Protein AF-A0A1X2GMI2-F1 (afdb_monomer_lite)

pLDDT: mean 73.76, std 20.58, range [24.66, 98.12]

Structure (mmCIF, N/CA/C/O backbone):
data_AF-A0A1X2GMI2-F1
#
_entry.id   AF-A0A1X2GMI2-F1
#
loop_
_atom_site.group_PDB
_atom_site.id
_atom_site.type_symbol
_atom_site.label_atom_id
_atom_site.label_alt_id
_atom_site.label_comp_id
_atom_site.label_asym_id
_atom_site.label_entity_id
_atom_site.label_seq_id
_atom_site.pdbx_PDB_ins_code
_atom_site.Cartn_x
_atom_site.Cartn_y
_atom_site.Cartn_z
_atom_site.occupancy
_atom_site.B_iso_or_equiv
_atom_site.auth_seq_id
_atom_site.auth_comp_id
_atom_site.auth_asym_id
_atom_site.auth_atom_id
_atom_site.pdbx_PDB_model_num
ATOM 1 N N . MET A 1 1 ? -29.827 0.037 22.859 1.00 64.19 1 MET A N 1
ATOM 2 C CA . MET A 1 1 ? -29.186 -1.284 22.697 1.00 64.19 1 MET A CA 1
ATOM 3 C C . MET A 1 1 ? -28.785 -1.751 24.084 1.00 64.19 1 MET A C 1
ATOM 5 O O . MET A 1 1 ? -28.187 -0.954 24.793 1.00 64.19 1 MET A O 1
ATOM 9 N N . ASP A 1 2 ? -29.169 -2.960 24.490 1.00 81.69 2 ASP A N 1
ATOM 10 C CA . ASP A 1 2 ? -28.761 -3.537 25.778 1.00 81.69 2 ASP A CA 1
ATOM 11 C C . ASP A 1 2 ? -27.390 -4.210 25.610 1.00 81.69 2 ASP A C 1
ATOM 13 O O . ASP A 1 2 ? -27.266 -5.199 24.886 1.00 81.69 2 ASP A O 1
ATOM 17 N N . LEU A 1 3 ? -26.349 -3.621 26.208 1.00 82.62 3 LEU A N 1
ATOM 18 C CA . LEU A 1 3 ? -24.972 -4.098 26.067 1.00 82.62 3 LEU A CA 1
ATOM 19 C C . LEU A 1 3 ? -24.713 -5.395 26.846 1.00 82.62 3 LEU A C 1
ATOM 21 O O . LEU A 1 3 ? -23.766 -6.115 26.519 1.00 82.62 3 LEU A O 1
ATOM 25 N N . ASP A 1 4 ? -25.515 -5.693 27.868 1.00 83.81 4 ASP A N 1
ATOM 26 C CA . ASP A 1 4 ? -25.301 -6.839 28.758 1.00 83.81 4 ASP A CA 1
ATOM 27 C C . ASP A 1 4 ? -25.896 -8.132 28.181 1.00 83.81 4 ASP A C 1
ATOM 29 O O . ASP A 1 4 ? -25.467 -9.232 28.524 1.00 83.81 4 ASP A O 1
ATOM 33 N N . ALA A 1 5 ? -26.804 -8.009 27.211 1.00 87.94 5 ALA A N 1
ATOM 34 C CA . ALA A 1 5 ? -27.349 -9.131 26.450 1.00 87.94 5 ALA A CA 1
ATOM 35 C C . ALA A 1 5 ? -26.452 -9.587 25.274 1.00 87.94 5 ALA A C 1
ATOM 37 O O . ALA A 1 5 ? -26.760 -10.577 24.603 1.00 87.94 5 ALA A O 1
ATOM 38 N N . ILE A 1 6 ? -25.351 -8.880 24.984 1.00 90.19 6 ILE A N 1
ATOM 39 C CA . ILE A 1 6 ? -24.492 -9.170 23.827 1.00 90.19 6 ILE A CA 1
ATOM 40 C C . ILE A 1 6 ? -23.702 -10.460 24.058 1.00 90.19 6 ILE A C 1
ATOM 42 O O . ILE A 1 6 ? -22.787 -10.515 24.874 1.00 90.19 6 ILE A O 1
ATOM 46 N N . GLN A 1 7 ? -23.993 -11.483 23.256 1.00 91.38 7 GLN A N 1
ATOM 47 C CA . GLN A 1 7 ? -23.179 -12.698 23.199 1.00 91.38 7 GLN A CA 1
ATOM 48 C C . GLN A 1 7 ? -21.965 -12.497 22.276 1.00 91.38 7 GLN A C 1
ATOM 50 O O . GLN A 1 7 ? -22.166 -12.085 21.123 1.00 91.38 7 GLN A O 1
ATOM 55 N N . PRO A 1 8 ? -20.730 -12.807 22.720 1.00 92.81 8 PRO A N 1
ATOM 56 C CA . PRO A 1 8 ? -19.535 -12.676 21.892 1.00 92.81 8 PRO A CA 1
ATOM 57 C C . PRO A 1 8 ? -19.590 -13.611 20.676 1.00 92.81 8 PRO A C 1
ATOM 59 O O . PRO A 1 8 ? -20.182 -14.688 20.715 1.00 92.81 8 PRO A O 1
ATOM 62 N N . ALA A 1 9 ? -18.951 -13.200 19.585 1.00 92.81 9 ALA A N 1
ATOM 63 C CA . ALA A 1 9 ? -18.785 -13.962 18.353 1.00 92.81 9 ALA A CA 1
ATOM 64 C C . ALA A 1 9 ? -17.301 -14.350 18.184 1.00 92.81 9 ALA A C 1
ATOM 66 O O . ALA A 1 9 ? -16.584 -13.725 17.404 1.00 92.81 9 ALA A O 1
ATOM 67 N N . PRO A 1 10 ? -16.805 -15.366 18.917 1.00 90.62 10 PRO A N 1
ATOM 68 C CA . PRO A 1 10 ? -15.372 -15.674 18.993 1.00 90.62 10 PRO A CA 1
ATOM 69 C C . PRO A 1 10 ? -14.779 -16.223 17.689 1.00 90.62 10 PRO A C 1
ATOM 71 O O . PRO A 1 10 ? -13.570 -16.168 17.504 1.00 90.62 10 PRO A O 1
ATOM 74 N N . LEU A 1 11 ? -15.614 -16.762 16.796 1.00 94.94 11 LEU A N 1
ATOM 75 C CA . LEU A 1 11 ? -15.181 -17.298 15.501 1.00 94.94 11 LEU A CA 1
ATOM 76 C C . LEU A 1 11 ? -15.004 -16.212 14.431 1.00 94.94 11 LEU A C 1
ATOM 78 O O . LEU A 1 11 ? -14.478 -16.495 13.360 1.00 94.94 11 LEU A O 1
ATOM 82 N N . VAL A 1 12 ? -15.457 -14.983 14.696 1.00 94.56 12 VAL A N 1
ATOM 83 C CA . VAL A 1 12 ? -15.296 -13.863 13.766 1.00 94.56 12 VAL A CA 1
ATOM 84 C C . VAL A 1 12 ? -13.934 -13.223 14.014 1.00 94.56 12 VAL A C 1
ATOM 86 O O . VAL A 1 12 ? -13.703 -12.632 15.068 1.00 94.56 12 VAL A O 1
ATOM 89 N N . THR A 1 13 ? -13.041 -13.350 13.034 1.00 94.94 13 THR A N 1
ATOM 90 C CA . THR A 1 13 ? -11.668 -12.814 13.073 1.00 94.94 13 THR A CA 1
ATOM 91 C C . THR A 1 13 ? -11.456 -11.642 12.118 1.00 94.94 13 THR A C 1
ATOM 93 O O . THR A 1 13 ? -10.485 -10.904 12.260 1.00 94.94 13 THR A O 1
ATOM 96 N N . THR A 1 14 ? -12.370 -11.445 11.170 1.00 95.62 14 THR A N 1
ATOM 97 C CA . THR A 1 14 ? -12.321 -10.364 10.184 1.00 95.62 14 THR A CA 1
ATOM 98 C C . THR A 1 14 ? -13.570 -9.512 10.308 1.00 95.62 14 THR A C 1
ATOM 100 O O . THR A 1 14 ? -14.683 -10.039 10.343 1.00 95.62 14 THR A O 1
ATOM 103 N N . LEU A 1 15 ? -13.386 -8.197 10.358 1.00 95.25 15 LEU A N 1
ATOM 104 C CA . LEU A 1 15 ? -14.470 -7.231 10.394 1.00 95.25 15 LEU A CA 1
ATOM 105 C C . LEU A 1 15 ? -14.212 -6.130 9.370 1.00 95.25 15 LEU A C 1
ATOM 107 O O . LEU A 1 15 ? -13.195 -5.441 9.427 1.00 95.25 15 LEU A O 1
ATOM 111 N N . THR A 1 16 ? -15.172 -5.942 8.471 1.00 94.81 16 THR A N 1
ATOM 112 C CA . THR A 1 16 ? -15.212 -4.806 7.551 1.00 94.81 16 THR A CA 1
ATOM 113 C C . THR A 1 16 ? -16.394 -3.929 7.923 1.00 94.81 16 THR A C 1
ATOM 115 O O . THR A 1 16 ? -17.533 -4.393 7.963 1.00 94.81 16 THR A O 1
ATOM 118 N N . ILE A 1 17 ? -16.119 -2.662 8.198 1.00 90.81 17 ILE A N 1
ATOM 119 C CA . ILE A 1 17 ? -17.118 -1.632 8.448 1.00 90.81 17 ILE A CA 1
ATOM 120 C C . ILE A 1 17 ? -17.071 -0.695 7.247 1.00 90.81 17 ILE A C 1
ATOM 122 O O . ILE A 1 17 ? -16.146 0.103 7.110 1.00 90.81 17 ILE A O 1
ATOM 126 N N . ALA A 1 18 ? -18.055 -0.827 6.366 1.00 88.12 18 ALA A N 1
ATOM 127 C CA . ALA A 1 18 ? -18.214 0.065 5.227 1.00 88.12 18 ALA A CA 1
ATOM 128 C C . ALA A 1 18 ? -19.008 1.309 5.643 1.00 88.12 18 ALA A C 1
ATOM 130 O O . ALA A 1 18 ? -19.991 1.183 6.378 1.00 88.12 18 ALA A O 1
ATOM 131 N N . TYR A 1 19 ? -18.597 2.478 5.150 1.00 83.50 19 TYR A N 1
ATOM 132 C CA . TYR A 1 19 ? -19.299 3.754 5.329 1.00 83.50 19 TYR A CA 1
ATOM 133 C C . TYR A 1 19 ? -19.612 4.080 6.797 1.00 83.50 19 TYR A C 1
ATOM 135 O O . TYR A 1 19 ? -20.740 4.411 7.168 1.00 83.50 19 TYR A O 1
ATOM 143 N N . LEU A 1 20 ? -18.609 3.946 7.668 1.00 83.94 20 LEU A N 1
ATOM 144 C CA . LEU A 1 20 ? -18.718 4.347 9.060 1.00 83.94 20 LEU A CA 1
ATOM 145 C C . LEU A 1 20 ? -18.971 5.853 9.134 1.00 83.94 20 LEU A C 1
ATOM 147 O O . LEU A 1 20 ? -18.078 6.674 8.920 1.00 83.94 20 LEU A O 1
ATOM 151 N N . ASN A 1 21 ? -20.197 6.203 9.502 1.00 78.25 21 ASN A N 1
ATOM 152 C CA . ASN A 1 21 ? -20.565 7.580 9.749 1.00 78.25 21 ASN A CA 1
ATOM 153 C C . ASN A 1 21 ? -19.943 8.058 11.073 1.00 78.25 21 ASN A C 1
ATOM 155 O O . ASN A 1 21 ? -20.342 7.633 12.161 1.00 78.25 21 ASN A O 1
ATOM 159 N N . ALA A 1 22 ? -18.983 8.976 10.971 1.00 71.31 22 ALA A N 1
ATOM 160 C CA . ALA A 1 22 ? -18.240 9.525 12.099 1.00 71.31 22 ALA A CA 1
ATOM 161 C C . ALA A 1 22 ? -19.128 10.239 13.142 1.00 71.31 22 ALA A C 1
ATOM 163 O O . ALA A 1 22 ? -18.800 10.232 14.323 1.00 71.31 22 ALA A O 1
ATOM 164 N N . SER A 1 23 ? -20.283 10.791 12.745 1.00 69.12 23 SER A N 1
ATOM 165 C CA . SER A 1 23 ? -21.254 11.402 13.671 1.00 69.12 23 SER A CA 1
ATOM 166 C C . SER A 1 23 ? -22.092 10.379 14.451 1.00 69.12 23 SER A C 1
ATOM 168 O O . SER A 1 23 ? -22.666 10.708 15.487 1.00 69.12 23 SER A O 1
ATOM 170 N N . VAL A 1 24 ? -22.163 9.135 13.962 1.00 69.25 24 VAL A N 1
ATOM 171 C CA . VAL A 1 24 ? -22.898 8.022 14.592 1.00 69.25 24 VAL A CA 1
ATOM 172 C C . VAL A 1 24 ? -21.969 7.159 15.454 1.00 69.25 24 VAL A C 1
ATOM 174 O O . VAL A 1 24 ? -22.436 6.418 16.329 1.00 69.25 24 VAL A O 1
ATOM 177 N N . PHE A 1 25 ? -20.653 7.270 15.248 1.00 72.94 25 PHE A N 1
ATOM 178 C CA . PHE A 1 25 ? -19.662 6.617 16.091 1.00 72.94 25 PHE A CA 1
ATOM 179 C C . PHE A 1 25 ? -19.800 7.120 17.534 1.00 72.94 25 PHE A C 1
ATOM 181 O O . PHE A 1 25 ? -19.645 8.301 17.830 1.00 72.94 25 PHE A O 1
ATOM 188 N N . SER A 1 26 ? -20.180 6.211 18.427 1.00 75.00 26 SER A N 1
ATOM 189 C CA . SER A 1 26 ? -20.563 6.513 19.805 1.00 75.00 26 SER A CA 1
ATOM 190 C C . SER A 1 26 ? -20.073 5.425 20.748 1.00 75.00 26 SER A C 1
ATOM 192 O O . SER A 1 26 ? -19.841 4.288 20.329 1.00 75.00 26 SER A O 1
ATOM 194 N N . ASP A 1 27 ? -20.014 5.738 22.041 1.00 81.88 27 ASP A N 1
ATOM 195 C CA . ASP A 1 27 ? -19.611 4.817 23.111 1.00 81.88 27 ASP A CA 1
ATOM 196 C C . ASP A 1 27 ? -20.387 3.498 23.080 1.00 81.88 27 ASP A C 1
ATOM 198 O O . ASP A 1 27 ? -19.841 2.435 23.369 1.00 81.88 27 ASP A O 1
ATOM 202 N N . VAL A 1 28 ? -21.673 3.537 22.717 1.00 83.50 28 VAL A N 1
ATOM 203 C CA . VAL A 1 28 ? -22.505 2.330 22.616 1.00 83.50 28 VAL A CA 1
ATOM 204 C C . VAL A 1 28 ? -22.004 1.430 21.491 1.00 83.50 28 VAL A C 1
ATOM 206 O O . VAL A 1 28 ? -21.890 0.221 21.678 1.00 83.50 28 VAL A O 1
ATOM 209 N N . TRP A 1 29 ? -21.683 2.011 20.335 1.00 84.31 29 TRP A N 1
ATOM 210 C CA . TRP A 1 29 ? -21.193 1.268 19.178 1.00 84.31 29 TRP A CA 1
ATOM 211 C C . TRP A 1 29 ? -19.783 0.722 19.421 1.00 84.31 29 TRP A C 1
ATOM 213 O O . TRP A 1 29 ? -19.520 -0.454 19.177 1.00 84.31 29 TRP A O 1
ATOM 223 N N . PHE A 1 30 ? -18.917 1.544 20.013 1.00 86.62 30 PHE A N 1
ATOM 224 C CA . PHE A 1 30 ? -17.588 1.157 20.475 1.00 86.62 30 PHE A CA 1
ATOM 225 C C . PHE A 1 30 ? -17.635 -0.050 21.427 1.00 86.62 30 PHE A C 1
ATOM 227 O O . PHE A 1 30 ? -17.021 -1.087 21.167 1.00 86.62 30 PHE A O 1
ATOM 234 N N . ASN A 1 31 ? -18.433 0.042 22.496 1.00 88.00 31 ASN A N 1
ATOM 235 C CA . ASN A 1 31 ? -18.570 -1.035 23.476 1.00 88.00 31 ASN A CA 1
ATOM 236 C C . ASN A 1 31 ? -19.223 -2.284 22.875 1.00 88.00 31 ASN A C 1
ATOM 238 O O . ASN A 1 31 ? -18.845 -3.404 23.226 1.00 88.00 31 ASN A O 1
ATOM 242 N N . TYR A 1 32 ? -20.180 -2.112 21.958 1.00 90.62 32 TYR A N 1
ATOM 243 C CA . TYR A 1 32 ? -20.762 -3.222 21.211 1.00 90.62 32 TYR A CA 1
ATOM 244 C C . TYR A 1 32 ? -19.686 -3.982 20.434 1.00 90.62 32 TYR A C 1
ATOM 246 O O . TYR A 1 32 ? -19.609 -5.203 20.561 1.00 90.62 32 TYR A O 1
ATOM 254 N N . LEU A 1 33 ? -18.831 -3.286 19.675 1.00 91.00 33 LEU A N 1
ATOM 255 C CA . LEU A 1 33 ? -17.778 -3.931 18.892 1.00 91.00 33 LEU A CA 1
ATOM 256 C C . LEU A 1 33 ? -16.797 -4.700 19.774 1.00 91.00 33 LEU A C 1
ATOM 258 O O . LEU A 1 33 ? -16.517 -5.864 19.487 1.00 91.00 33 LEU A O 1
ATOM 262 N N . LEU A 1 34 ? -16.329 -4.091 20.867 1.00 89.94 34 LEU A N 1
ATOM 263 C CA . LEU A 1 34 ? -15.377 -4.736 21.773 1.00 89.94 34 LEU A CA 1
ATOM 264 C C . LEU A 1 34 ? -15.965 -5.961 22.482 1.00 89.94 34 LEU A C 1
ATOM 266 O O . LEU A 1 34 ? -15.262 -6.950 22.675 1.00 89.94 34 LEU A O 1
ATOM 270 N N . ARG A 1 35 ? -17.253 -5.930 22.849 1.00 91.56 35 ARG A N 1
ATOM 271 C CA . ARG A 1 35 ? -17.932 -7.082 23.469 1.00 91.56 35 ARG A CA 1
ATOM 272 C C . ARG A 1 35 ? -18.271 -8.169 22.451 1.00 91.56 35 ARG A C 1
ATOM 274 O O . ARG A 1 35 ? -18.159 -9.356 22.752 1.00 91.56 35 ARG A O 1
ATOM 281 N N . LYS A 1 36 ? -18.704 -7.781 21.248 1.00 94.00 36 LYS A N 1
ATOM 282 C CA . LYS A 1 36 ? -19.161 -8.717 20.217 1.00 94.00 36 LYS A CA 1
ATOM 283 C C . LYS A 1 36 ? -17.995 -9.398 19.508 1.00 94.00 36 LYS A C 1
ATOM 285 O O . LYS A 1 36 ? -18.054 -10.606 19.301 1.00 94.00 36 LYS A O 1
ATOM 290 N N . TYR A 1 37 ? -16.948 -8.662 19.153 1.00 93.81 37 TYR A N 1
ATOM 291 C CA . TYR A 1 37 ? -15.887 -9.120 18.255 1.00 93.81 37 TYR A CA 1
ATOM 292 C C . TYR A 1 37 ? -14.528 -9.196 18.965 1.00 93.81 37 TYR A C 1
ATOM 294 O O . TYR A 1 37 ? -13.568 -8.509 18.635 1.00 93.81 37 TYR A O 1
ATOM 302 N N . ILE A 1 38 ? -14.438 -10.080 19.958 1.00 90.31 38 ILE A N 1
ATOM 303 C CA . ILE A 1 38 ? -13.274 -10.206 20.854 1.00 90.31 38 ILE A CA 1
ATOM 304 C C . ILE A 1 38 ? -12.009 -10.807 20.211 1.00 90.31 38 ILE A C 1
ATOM 306 O O . ILE A 1 38 ? -10.947 -10.799 20.829 1.00 90.31 38 ILE A O 1
ATOM 310 N N . SER A 1 39 ? -12.119 -11.408 19.022 1.00 92.56 39 SER A N 1
ATOM 311 C CA . SER A 1 39 ? -11.034 -12.165 18.368 1.00 92.56 39 SER A CA 1
ATOM 312 C C . SER A 1 39 ? -10.626 -11.594 17.011 1.00 92.56 39 SER A C 1
ATOM 314 O O . SER A 1 39 ? -10.004 -12.303 16.224 1.00 92.56 39 SER A O 1
ATOM 316 N N . ILE A 1 40 ? -10.956 -10.328 16.739 1.00 94.75 40 ILE A N 1
ATOM 317 C CA . ILE A 1 40 ? -10.573 -9.671 15.488 1.00 94.75 40 ILE A CA 1
ATOM 318 C C . ILE A 1 40 ? -9.054 -9.623 15.357 1.00 94.75 40 ILE A C 1
ATOM 320 O O . ILE A 1 40 ? -8.360 -9.106 16.234 1.00 94.75 40 ILE A O 1
ATOM 324 N N . SER A 1 41 ? -8.576 -10.159 14.238 1.00 94.75 41 SER A N 1
ATOM 325 C CA . SER A 1 41 ? -7.207 -10.005 13.763 1.00 94.75 41 SER A CA 1
ATOM 326 C C . SER A 1 41 ? -7.137 -9.093 12.540 1.00 94.75 41 SER A C 1
ATOM 328 O O . SER A 1 41 ? -6.185 -8.336 12.413 1.00 94.75 41 SER A O 1
ATOM 330 N N . SER A 1 42 ? -8.187 -9.048 11.715 1.00 96.62 42 SER A N 1
ATOM 331 C CA . SER A 1 42 ? -8.259 -8.172 10.545 1.00 96.62 42 SER A CA 1
ATOM 332 C C . SER A 1 42 ? -9.411 -7.178 10.648 1.00 96.62 42 SER A C 1
ATOM 334 O O . SER A 1 42 ? -10.578 -7.567 10.742 1.00 96.62 42 SER A O 1
ATOM 336 N N . LEU A 1 43 ? -9.081 -5.888 10.618 1.00 96.06 43 LEU A N 1
ATOM 337 C CA . LEU A 1 43 ? -10.039 -4.790 10.674 1.00 96.06 43 LEU A CA 1
ATOM 338 C C . LEU A 1 43 ? -9.904 -3.905 9.436 1.00 96.06 43 LEU A C 1
ATOM 340 O O . LEU A 1 43 ? -8.825 -3.400 9.129 1.00 96.06 43 LEU A O 1
ATOM 344 N N . SER A 1 44 ? -11.022 -3.669 8.760 1.00 96.25 44 SER A N 1
ATOM 345 C CA . SER A 1 44 ? -11.128 -2.697 7.679 1.00 96.25 44 SER A CA 1
ATOM 346 C C . SER A 1 44 ? -12.244 -1.708 7.982 1.00 96.25 44 SER A C 1
ATOM 348 O O . SER A 1 44 ? -13.363 -2.115 8.290 1.00 96.25 44 SER A O 1
ATOM 350 N N . ILE A 1 45 ? -11.937 -0.415 7.918 1.00 93.38 45 ILE A N 1
ATOM 351 C CA . ILE A 1 45 ? -12.897 0.666 8.133 1.00 93.38 45 ILE A CA 1
ATOM 352 C C . ILE A 1 45 ? -12.810 1.621 6.950 1.00 93.38 45 ILE A C 1
ATOM 354 O O . ILE A 1 45 ? -11.747 2.163 6.652 1.00 93.38 45 ILE A O 1
ATOM 358 N N . GLU A 1 46 ? -13.947 1.844 6.309 1.00 91.38 46 GLU A N 1
ATOM 359 C CA . GLU A 1 46 ? -14.162 2.936 5.371 1.00 91.38 46 GLU A CA 1
ATOM 360 C C . GLU A 1 46 ? -15.043 3.971 6.055 1.00 91.38 46 GLU A C 1
ATOM 362 O O . GLU A 1 46 ? -16.133 3.637 6.513 1.00 91.38 46 GLU A O 1
ATOM 367 N N . LEU A 1 47 ? -14.558 5.202 6.180 1.00 86.12 47 LEU A N 1
ATOM 368 C CA . LEU A 1 47 ? -15.331 6.304 6.743 1.00 86.12 47 LEU A CA 1
ATOM 369 C C . LEU A 1 47 ? -16.260 6.910 5.688 1.00 86.12 47 LEU A C 1
ATOM 371 O O . LEU A 1 47 ? -16.022 6.765 4.499 1.00 86.12 47 LEU A O 1
ATOM 375 N N . ASP A 1 48 ? -17.318 7.582 6.120 1.00 81.81 48 ASP A N 1
ATOM 376 C CA . ASP A 1 48 ? -18.223 8.336 5.244 1.00 81.81 48 ASP A CA 1
ATOM 377 C C . ASP A 1 48 ? -17.880 9.840 5.298 1.00 81.81 48 ASP A C 1
ATOM 379 O O . ASP A 1 48 ? -17.688 10.393 6.386 1.00 81.81 48 ASP A O 1
ATOM 383 N N . ASP A 1 49 ? -17.773 10.488 4.134 1.00 66.12 49 ASP A N 1
ATOM 384 C CA . ASP A 1 49 ? -17.397 11.898 3.960 1.00 66.12 49 ASP A CA 1
ATOM 385 C C . ASP A 1 49 ? -18.600 12.858 3.936 1.00 66.12 49 ASP A C 1
ATOM 387 O O . ASP A 1 49 ? -18.419 14.077 3.975 1.00 66.12 49 ASP A O 1
ATOM 391 N N . SER A 1 50 ? -19.830 12.332 3.929 1.00 61.59 50 SER A N 1
ATOM 392 C CA . SER A 1 50 ? -21.082 13.093 3.792 1.00 61.59 50 SER A CA 1
ATOM 393 C C . SER A 1 50 ? -21.458 13.973 5.000 1.00 61.59 50 SER A C 1
ATOM 395 O O . SER A 1 50 ? -22.588 14.456 5.111 1.00 61.59 50 SER A O 1
ATOM 397 N N . ILE A 1 51 ? -20.527 14.220 5.923 1.00 54.59 51 ILE A N 1
ATOM 398 C CA . ILE A 1 51 ? -20.822 14.777 7.243 1.00 54.59 51 ILE A CA 1
ATOM 399 C C . ILE A 1 51 ? -20.526 16.279 7.311 1.00 54.59 51 ILE A C 1
ATOM 401 O O . ILE A 1 51 ? -19.407 16.739 7.091 1.00 54.59 51 ILE A O 1
ATOM 405 N N . GLN A 1 52 ? -21.539 17.038 7.736 1.00 49.84 52 GLN A N 1
ATOM 406 C CA . GLN A 1 52 ? -21.395 18.357 8.350 1.00 49.84 52 GLN A CA 1
ATOM 407 C C . GLN A 1 52 ? -21.881 18.270 9.803 1.00 49.84 52 GLN A C 1
ATOM 409 O O . GLN A 1 52 ? -23.014 17.856 10.043 1.00 49.84 52 GLN A O 1
ATOM 414 N N . GLY A 1 53 ? -21.044 18.680 10.759 1.00 51.00 53 GLY A N 1
ATOM 415 C CA . GLY A 1 53 ? -21.409 18.788 12.173 1.00 51.00 53 GLY A CA 1
ATOM 416 C C . GLY A 1 53 ? -21.272 17.479 12.948 1.00 51.00 53 GLY A C 1
ATOM 417 O O . GLY A 1 53 ? -22.265 16.820 13.261 1.00 51.00 53 GLY A O 1
ATOM 418 N N . ILE A 1 54 ? -20.043 17.112 13.307 1.00 53.84 54 ILE A N 1
ATOM 419 C CA . ILE A 1 54 ? -19.787 16.034 14.261 1.00 53.84 54 ILE A CA 1
ATOM 420 C C . ILE A 1 54 ? -20.118 16.531 15.671 1.00 53.84 54 ILE A C 1
ATOM 422 O O . ILE A 1 54 ? -19.515 17.464 16.194 1.00 53.84 54 ILE A O 1
ATOM 426 N N . VAL A 1 55 ? -21.061 15.858 16.331 1.00 50.72 55 VAL A N 1
ATOM 427 C CA . VAL A 1 55 ? -21.236 15.944 17.785 1.00 50.72 55 VAL A CA 1
ATOM 428 C C . VAL A 1 55 ? -20.642 14.675 18.389 1.00 50.72 55 VAL A C 1
ATOM 430 O O . VAL A 1 55 ? -21.376 13.796 18.840 1.00 50.72 55 VAL A O 1
ATOM 433 N N . SER A 1 56 ? -19.311 14.547 18.384 1.00 51.81 56 SER A N 1
ATOM 434 C CA . SER A 1 56 ? -18.675 13.546 19.243 1.00 51.81 56 SER A CA 1
ATOM 435 C C . SER A 1 56 ? -18.926 13.989 20.681 1.00 51.81 56 SER A C 1
ATOM 437 O O . SER A 1 56 ? -18.461 15.043 21.112 1.00 51.81 56 SER A O 1
ATOM 439 N N . ARG A 1 57 ? -19.760 13.237 21.406 1.00 57.44 57 ARG A N 1
ATOM 440 C CA . ARG A 1 57 ? -20.114 13.562 22.797 1.00 57.44 57 ARG A CA 1
ATOM 441 C C . ARG A 1 57 ? -19.052 13.099 23.793 1.00 57.44 57 ARG A C 1
ATOM 443 O O . ARG A 1 57 ? -19.080 13.573 24.925 1.00 57.44 57 ARG A O 1
ATOM 450 N N . ASN A 1 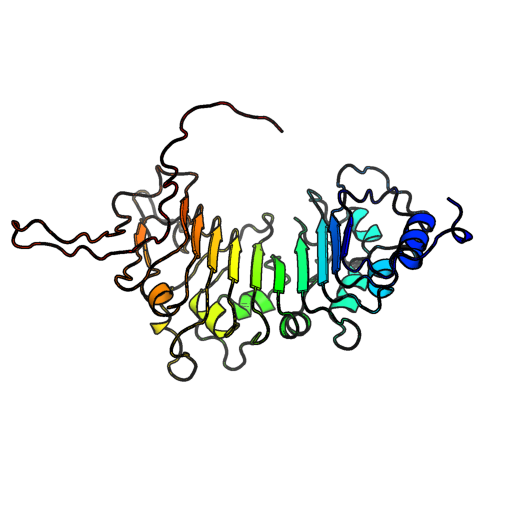58 ? -18.147 12.206 23.388 1.00 69.88 58 ASN A N 1
ATOM 451 C CA . ASN A 1 58 ? -17.088 11.677 24.238 1.00 69.88 58 ASN A CA 1
ATOM 452 C C . ASN A 1 58 ? -15.733 11.697 23.498 1.00 69.88 58 ASN A C 1
ATOM 454 O O . ASN A 1 58 ? -15.561 10.943 22.540 1.00 69.88 58 ASN A O 1
ATOM 458 N N . PRO A 1 59 ? -14.771 12.536 23.922 1.00 70.38 59 PRO A N 1
ATOM 459 C CA . PRO A 1 59 ? -13.456 12.623 23.286 1.00 70.38 59 PRO A CA 1
ATOM 460 C C . PRO A 1 59 ? -12.595 11.364 23.475 1.00 70.38 59 PRO A C 1
ATOM 462 O O . PRO A 1 59 ? -11.630 11.192 22.737 1.00 70.38 59 PRO A O 1
ATOM 465 N N . ASP A 1 60 ? -12.939 10.479 24.416 1.00 77.75 60 ASP A N 1
ATOM 466 C CA . ASP A 1 60 ? -12.172 9.258 24.693 1.00 77.75 60 ASP A CA 1
ATOM 467 C C . ASP A 1 60 ? -12.504 8.106 23.724 1.00 77.75 60 ASP A C 1
ATOM 469 O O . ASP A 1 60 ? -11.804 7.092 23.701 1.00 77.75 60 ASP A O 1
ATOM 473 N N . VAL A 1 61 ? -13.569 8.239 22.921 1.00 85.62 61 VAL A N 1
ATOM 474 C CA . VAL A 1 61 ? -14.031 7.205 21.985 1.00 85.62 61 VAL A CA 1
ATOM 475 C C . VAL A 1 61 ? -13.674 7.584 20.552 1.00 85.62 61 VAL A C 1
ATOM 477 O O . VAL A 1 61 ? -14.374 8.330 19.869 1.00 85.62 61 VAL A O 1
ATOM 480 N N . THR A 1 62 ? -12.564 7.016 20.092 1.00 88.56 62 THR A N 1
ATOM 481 C CA . THR A 1 62 ? -11.953 7.261 18.775 1.00 88.56 62 THR A CA 1
ATOM 482 C C . THR A 1 62 ? -11.683 5.942 18.043 1.00 88.56 62 THR A C 1
ATOM 484 O O . THR A 1 62 ? -11.667 4.868 18.657 1.00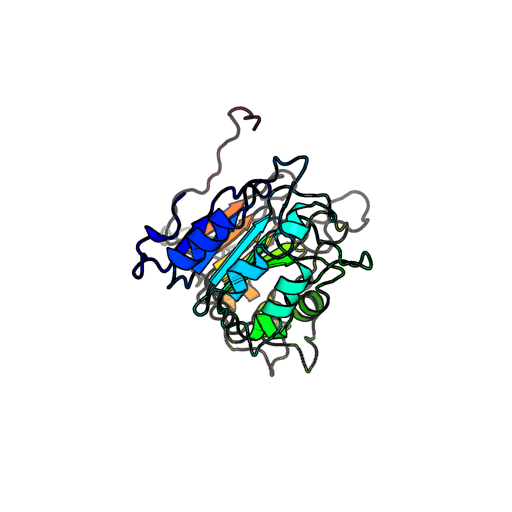 88.56 62 THR A O 1
ATOM 487 N N . ILE A 1 63 ? -11.439 5.972 16.731 1.00 90.50 63 ILE A N 1
ATOM 488 C CA . ILE A 1 63 ? -11.033 4.765 15.987 1.00 90.50 63 ILE A CA 1
ATOM 489 C C . ILE A 1 63 ? -9.704 4.228 16.529 1.00 90.50 63 ILE A C 1
ATOM 491 O O . ILE A 1 63 ? -9.569 3.018 16.706 1.00 90.50 63 ILE A O 1
ATOM 495 N N . HIS A 1 64 ? -8.756 5.102 16.873 1.00 92.12 64 HIS A N 1
ATOM 496 C CA . HIS A 1 64 ? -7.541 4.710 17.583 1.00 92.12 64 HIS A CA 1
ATOM 497 C C . HIS A 1 64 ? -7.840 3.933 18.878 1.00 92.12 64 HIS A C 1
ATOM 499 O O . HIS A 1 64 ? -7.266 2.862 19.093 1.00 92.12 64 HIS A O 1
ATOM 505 N N . SER A 1 65 ? -8.753 4.417 19.729 1.00 91.50 65 SER A N 1
ATOM 506 C CA . SER A 1 65 ? -9.107 3.730 20.983 1.00 91.50 65 SER A CA 1
ATOM 507 C C . SER A 1 65 ? -9.683 2.325 20.738 1.00 91.50 65 SER A C 1
ATOM 509 O O . SER A 1 65 ? -9.449 1.400 21.521 1.00 91.50 65 SER A O 1
ATOM 511 N N . LEU A 1 66 ? -10.387 2.132 19.613 1.00 91.44 66 LEU A N 1
ATOM 512 C CA . LEU A 1 66 ? -10.931 0.835 19.209 1.00 91.44 66 LEU A CA 1
ATOM 513 C C . LEU A 1 66 ? -9.795 -0.088 18.775 1.00 91.44 66 LEU A C 1
ATOM 515 O O . LEU A 1 66 ? -9.674 -1.192 19.297 1.00 91.44 66 LEU A O 1
ATOM 519 N N . ILE A 1 67 ? -8.950 0.388 17.860 1.00 92.25 67 ILE A N 1
ATOM 520 C CA . ILE A 1 67 ? -7.802 -0.344 17.310 1.00 92.25 67 ILE A CA 1
ATOM 521 C C . ILE A 1 67 ? -6.867 -0.802 18.429 1.00 92.25 67 ILE A C 1
ATOM 523 O O . ILE A 1 67 ? -6.559 -1.987 18.531 1.00 92.25 67 ILE A O 1
ATOM 527 N N . SER A 1 68 ? -6.465 0.116 19.307 1.00 90.69 68 SER A N 1
ATOM 528 C CA . SER A 1 68 ? -5.530 -0.164 20.403 1.00 90.69 68 SER A CA 1
ATOM 529 C C . SER A 1 68 ? -6.095 -1.127 21.457 1.00 90.69 68 SER A C 1
ATOM 531 O O . SER A 1 68 ? -5.332 -1.793 22.159 1.00 90.69 68 SER A O 1
ATOM 533 N N . SER A 1 69 ? -7.422 -1.271 21.537 1.00 90.62 69 SER A N 1
ATOM 534 C CA . SER A 1 69 ? -8.091 -2.245 22.408 1.00 90.62 69 SER A CA 1
ATOM 535 C C . SER A 1 69 ? -8.112 -3.672 21.828 1.00 90.62 69 SER A C 1
ATOM 537 O O . SER A 1 69 ? -8.342 -4.638 22.567 1.00 90.62 69 SER A O 1
ATOM 539 N N . LEU A 1 70 ? -7.852 -3.848 20.525 1.00 90.44 70 LEU A N 1
ATOM 540 C CA . LEU A 1 70 ? -7.853 -5.148 19.846 1.00 90.44 70 LEU A CA 1
ATOM 541 C C . LEU A 1 70 ? -6.491 -5.846 19.966 1.00 90.44 70 LEU A C 1
ATOM 543 O O . LEU A 1 70 ? -5.590 -5.680 19.150 1.00 90.44 70 LEU A O 1
ATOM 547 N N . LYS A 1 71 ? -6.361 -6.722 20.967 1.00 85.50 71 LYS A N 1
ATOM 548 C CA . LYS A 1 71 ? -5.096 -7.404 21.314 1.00 85.50 71 LYS A CA 1
ATOM 549 C C . LYS A 1 71 ? -4.518 -8.344 20.245 1.00 85.50 71 LYS A C 1
ATOM 551 O O . LYS A 1 71 ? -3.393 -8.803 20.406 1.00 85.50 71 LYS A O 1
ATOM 556 N N . ARG A 1 72 ? -5.299 -8.719 19.229 1.00 87.50 72 ARG A N 1
ATOM 557 C CA . ARG A 1 72 ? -4.922 -9.709 18.201 1.00 87.50 72 ARG A CA 1
ATOM 558 C C . ARG A 1 72 ? -4.819 -9.118 16.799 1.00 87.50 72 ARG A C 1
ATOM 560 O O . ARG A 1 72 ? -4.684 -9.880 15.849 1.00 87.50 72 ARG A O 1
ATOM 567 N N . LEU A 1 73 ? -4.918 -7.798 16.673 1.00 92.88 73 LEU A N 1
ATOM 568 C CA . LEU A 1 73 ? -4.971 -7.130 15.382 1.00 92.88 73 LEU A CA 1
ATOM 569 C C . LEU A 1 73 ? -3.640 -7.281 14.627 1.00 92.88 73 LEU A C 1
ATOM 571 O O . LEU A 1 73 ? -2.634 -6.715 15.035 1.00 92.88 73 LEU A O 1
ATOM 575 N N . ASP A 1 74 ? -3.645 -8.029 13.526 1.00 93.62 74 ASP A N 1
ATOM 576 C CA . ASP A 1 74 ? -2.503 -8.225 12.626 1.00 93.62 74 ASP A CA 1
ATOM 577 C C . ASP A 1 74 ? -2.631 -7.415 11.327 1.00 93.62 74 ASP A C 1
ATOM 579 O O . ASP A 1 74 ? -1.628 -7.128 10.671 1.00 93.62 74 ASP A O 1
ATOM 583 N N . THR A 1 75 ? -3.854 -7.024 10.970 1.00 95.81 75 THR A N 1
ATOM 584 C CA . THR A 1 75 ? -4.181 -6.398 9.694 1.00 95.81 75 THR A CA 1
ATOM 585 C C . THR A 1 75 ? -5.115 -5.222 9.923 1.00 95.81 75 THR A C 1
ATOM 587 O O . THR A 1 75 ? -6.215 -5.387 10.455 1.00 95.81 75 THR A O 1
ATOM 590 N N . LEU A 1 76 ? -4.701 -4.037 9.480 1.00 95.25 76 LEU A N 1
ATOM 591 C CA . LEU A 1 76 ? -5.484 -2.812 9.603 1.00 95.25 76 LEU A CA 1
ATOM 592 C C . LEU A 1 76 ? -5.590 -2.097 8.256 1.00 95.25 76 LEU A C 1
ATOM 594 O O . LEU A 1 76 ? -4.581 -1.717 7.665 1.00 95.25 76 LEU A O 1
ATOM 598 N N . HIS A 1 77 ? -6.817 -1.853 7.805 1.00 95.31 77 HIS A N 1
ATOM 599 C CA . HIS A 1 77 ? -7.097 -1.053 6.618 1.00 95.31 77 HIS A CA 1
ATOM 600 C C . HIS A 1 77 ? -8.007 0.119 6.969 1.00 95.31 77 HIS A C 1
ATOM 602 O O . HIS A 1 77 ? -9.159 -0.083 7.349 1.00 95.31 77 HIS A O 1
ATOM 608 N N . LEU A 1 78 ? -7.506 1.338 6.804 1.00 93.12 78 LEU A N 1
ATOM 609 C CA . LEU A 1 78 ? -8.274 2.561 6.990 1.00 93.12 78 LEU A CA 1
ATOM 610 C C . LEU A 1 78 ? -8.413 3.284 5.655 1.00 93.12 78 LEU A C 1
ATOM 612 O O . LEU A 1 78 ? -7.420 3.544 4.973 1.00 93.12 78 LEU A O 1
ATOM 616 N N . ASN A 1 79 ? -9.656 3.583 5.292 1.00 90.88 79 ASN A N 1
ATOM 617 C CA . ASN A 1 79 ? -10.009 4.329 4.097 1.00 90.88 79 ASN A CA 1
ATOM 618 C C . ASN A 1 79 ? -10.819 5.568 4.484 1.00 90.88 79 ASN A C 1
ATOM 620 O O . ASN A 1 79 ? -11.904 5.458 5.055 1.00 90.88 79 ASN A O 1
ATOM 624 N N . ILE A 1 80 ? -10.273 6.740 4.180 1.00 86.00 80 ILE A N 1
ATOM 625 C CA . ILE A 1 80 ? -10.882 8.047 4.403 1.00 86.00 80 ILE A CA 1
ATOM 626 C C . ILE A 1 80 ? -11.238 8.619 3.028 1.00 86.00 80 ILE A C 1
ATOM 628 O O . ILE A 1 80 ? -10.390 9.250 2.392 1.00 86.00 80 ILE A O 1
ATOM 632 N N . PRO A 1 81 ? -12.456 8.387 2.513 1.00 76.00 81 PRO A N 1
ATOM 633 C CA . PRO A 1 81 ? -12.830 8.891 1.202 1.00 76.00 81 PRO A CA 1
ATOM 634 C C . PRO A 1 81 ? -12.979 10.417 1.205 1.00 76.00 81 PRO A C 1
ATOM 636 O O . PRO A 1 81 ? -13.320 11.023 2.220 1.00 76.00 81 PRO A O 1
ATOM 639 N N . MET A 1 82 ? -12.677 11.016 0.043 1.00 65.94 82 MET A N 1
ATOM 640 C CA . MET A 1 82 ? -13.080 12.356 -0.437 1.00 65.94 82 MET A CA 1
ATOM 641 C C . MET A 1 82 ? -12.951 13.566 0.518 1.00 65.94 82 MET A C 1
ATOM 643 O O . MET A 1 82 ? -13.382 14.675 0.202 1.00 65.94 82 MET A O 1
ATOM 647 N N . THR A 1 83 ? -12.236 13.422 1.632 1.00 73.75 83 THR A N 1
ATOM 648 C CA . THR A 1 83 ? -11.939 14.517 2.555 1.00 73.75 83 THR A CA 1
ATOM 649 C C . THR A 1 83 ? -10.680 15.257 2.108 1.00 73.75 83 THR A C 1
ATOM 651 O O . THR A 1 83 ? -9.565 14.829 2.384 1.00 73.75 83 THR A O 1
ATOM 654 N N . TYR A 1 84 ? -10.839 16.407 1.452 1.00 74.94 84 TYR A N 1
ATOM 655 C CA . TYR A 1 84 ? -9.704 17.249 1.032 1.00 74.94 84 TYR A CA 1
ATOM 656 C C . TYR A 1 84 ? -9.310 18.326 2.052 1.00 74.94 84 TYR A C 1
ATOM 658 O O . TYR A 1 84 ? -8.291 18.994 1.876 1.00 74.94 84 TYR A O 1
ATOM 666 N N . ASN A 1 85 ? -10.110 18.517 3.107 1.00 81.00 85 ASN A N 1
ATOM 667 C CA . ASN A 1 85 ? -9.804 19.448 4.188 1.00 81.00 85 ASN A CA 1
ATOM 668 C C . ASN A 1 85 ? -8.967 18.734 5.263 1.00 81.00 85 ASN A C 1
ATOM 670 O O . ASN A 1 85 ? -9.528 17.910 5.985 1.00 81.00 85 ASN A O 1
ATOM 674 N N . PRO A 1 86 ? -7.681 19.077 5.450 1.00 80.44 86 PRO A N 1
ATOM 675 C CA . PRO A 1 86 ? -6.813 18.406 6.417 1.00 80.44 86 PRO A CA 1
ATOM 676 C C . PRO A 1 86 ? -7.170 18.701 7.887 1.00 80.44 86 PRO A C 1
ATOM 678 O O . PRO A 1 86 ? -6.616 18.084 8.791 1.00 80.44 86 PRO A O 1
ATOM 681 N N . ARG A 1 87 ? -8.101 19.636 8.135 1.00 80.88 87 ARG A N 1
ATOM 682 C CA . ARG A 1 87 ? -8.676 19.947 9.457 1.00 80.88 87 ARG A CA 1
ATOM 683 C C . ARG A 1 87 ? -10.082 19.377 9.651 1.00 80.88 87 ARG A C 1
ATOM 685 O O . ARG A 1 87 ? -10.812 19.835 10.526 1.00 80.88 87 ARG A O 1
ATOM 692 N N . SER A 1 88 ? -10.502 18.448 8.796 1.00 82.69 88 SER A N 1
ATOM 693 C CA . SER A 1 88 ? -11.814 17.817 8.917 1.00 82.69 88 SER A CA 1
ATOM 694 C C . SER A 1 88 ? -11.963 17.114 10.270 1.00 82.69 88 SER A C 1
ATOM 696 O O . SER A 1 88 ? -11.033 16.475 10.765 1.00 82.69 88 SER A O 1
ATOM 698 N N . GLU A 1 89 ? -13.155 17.208 10.857 1.00 79.94 89 GLU A N 1
ATOM 699 C CA . GLU A 1 89 ? -13.497 16.593 12.145 1.00 79.94 89 GLU A CA 1
ATOM 700 C C . GLU A 1 89 ? -13.356 15.058 12.104 1.00 79.94 89 GLU A C 1
ATOM 702 O O . GLU A 1 89 ? -13.133 14.423 13.133 1.00 79.94 89 GLU A O 1
ATOM 707 N N . ILE A 1 90 ? -13.387 14.457 10.908 1.00 82.69 90 ILE A N 1
ATOM 708 C CA . ILE A 1 90 ? -13.110 13.031 10.692 1.00 82.69 90 ILE A CA 1
ATOM 709 C C . ILE A 1 90 ? -11.762 12.602 11.293 1.00 82.69 90 ILE A C 1
ATOM 711 O O . ILE A 1 90 ? -11.656 11.518 11.861 1.00 82.69 90 ILE A O 1
ATOM 715 N N . PHE A 1 91 ? -10.746 13.471 11.252 1.00 86.06 91 PHE A N 1
ATOM 716 C CA . PHE A 1 91 ? -9.424 13.181 11.807 1.00 86.06 91 PHE A CA 1
ATOM 717 C C . PHE A 1 91 ? -9.413 13.202 13.338 1.00 86.06 91 PHE A C 1
ATOM 719 O O . PHE A 1 91 ? -8.595 12.519 13.951 1.00 86.06 91 PHE A O 1
ATOM 726 N N . GLN A 1 92 ? -10.353 13.916 13.964 1.00 83.62 92 GLN A N 1
ATOM 727 C CA . GLN A 1 92 ? -10.555 13.862 15.413 1.00 83.62 92 GLN A CA 1
ATOM 728 C C . GLN A 1 92 ? -11.216 12.543 15.821 1.00 83.62 92 GLN A C 1
ATOM 730 O O . GLN A 1 92 ? -10.810 11.939 16.805 1.00 83.62 92 GLN A O 1
ATOM 735 N N . VAL A 1 93 ? -12.181 12.053 15.032 1.00 85.19 93 VAL A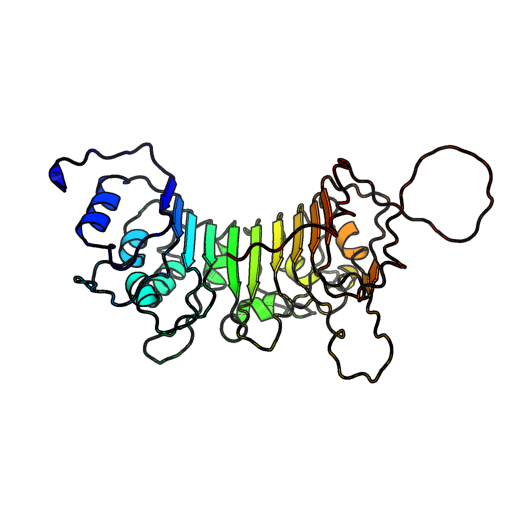 N 1
ATOM 736 C CA . VAL A 1 93 ? -12.797 10.732 15.258 1.00 85.19 93 VAL A CA 1
ATOM 737 C C . VAL A 1 93 ? -11.784 9.605 15.067 1.00 85.19 93 VAL A C 1
ATOM 739 O O . VAL A 1 93 ? -11.832 8.603 15.780 1.00 85.19 93 VAL A O 1
ATOM 742 N N . VAL A 1 94 ? -10.840 9.766 14.139 1.00 89.19 94 VAL A N 1
ATOM 743 C CA . VAL A 1 94 ? -9.737 8.814 13.976 1.00 89.19 94 VAL A CA 1
ATOM 744 C C . VAL A 1 94 ? -8.757 8.869 15.151 1.00 89.19 94 VAL A C 1
ATOM 746 O O . VAL A 1 94 ? -8.284 7.815 15.572 1.00 89.19 94 VAL A O 1
ATOM 749 N N . ASP A 1 95 ? -8.501 10.068 15.685 1.00 89.25 95 ASP A N 1
ATOM 750 C CA . ASP A 1 95 ? -7.392 10.377 16.597 1.00 89.25 95 ASP A CA 1
ATOM 751 C C . ASP A 1 95 ? -6.047 9.993 15.971 1.00 89.25 95 ASP A C 1
ATOM 753 O O . ASP A 1 95 ? -5.348 9.052 16.351 1.00 89.25 95 ASP A O 1
ATOM 757 N N . VAL A 1 96 ? -5.748 10.727 14.899 1.00 88.25 96 VAL A N 1
ATOM 758 C CA . VAL A 1 96 ? -4.627 10.484 13.994 1.00 88.25 96 VAL A CA 1
ATOM 759 C C . VAL A 1 96 ? -3.270 10.471 14.707 1.00 88.25 96 VAL A C 1
ATOM 761 O O . VAL A 1 96 ? -2.452 9.596 14.430 1.00 88.25 96 VAL A O 1
ATOM 764 N N . GLU A 1 97 ? -3.014 11.428 15.604 1.00 88.94 97 GLU A N 1
ATOM 765 C CA . GLU A 1 97 ? -1.727 11.528 16.306 1.00 88.94 97 GLU A CA 1
ATOM 766 C C . GLU A 1 97 ? -1.483 10.294 17.178 1.00 88.94 97 GLU A C 1
ATOM 768 O O . GLU A 1 97 ? -0.428 9.665 17.082 1.00 88.94 97 GLU A O 1
ATOM 773 N N . ALA A 1 98 ? -2.479 9.899 17.973 1.00 90.50 98 ALA A N 1
ATOM 774 C CA . ALA A 1 98 ? -2.354 8.7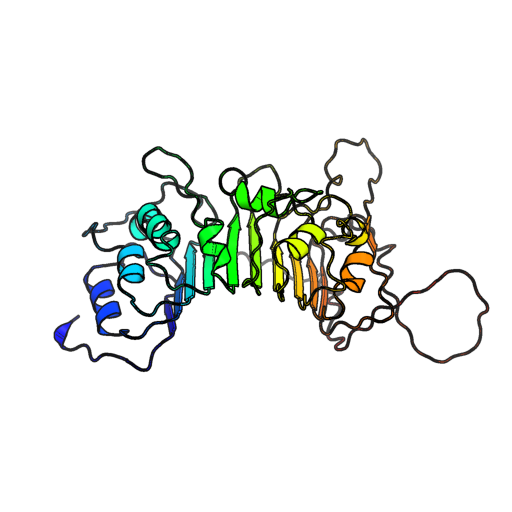33 18.831 1.00 90.50 98 ALA A CA 1
ATOM 775 C C . ALA A 1 98 ? -2.285 7.432 18.017 1.00 90.50 98 ALA A C 1
ATOM 777 O O . ALA A 1 98 ? -1.503 6.541 18.350 1.00 90.50 98 ALA A O 1
ATOM 778 N N . LEU A 1 99 ? -3.028 7.342 16.906 1.00 91.25 99 LEU A N 1
ATOM 779 C CA . LEU A 1 99 ? -2.929 6.212 15.986 1.00 91.25 99 LEU A CA 1
ATOM 780 C C . LEU A 1 99 ? -1.529 6.093 15.376 1.00 91.25 99 LEU A C 1
ATOM 782 O O . LEU A 1 99 ? -0.981 4.993 15.349 1.00 91.25 99 LEU A O 1
ATOM 786 N N . ARG A 1 100 ? -0.931 7.199 14.917 1.00 89.94 100 ARG A N 1
ATOM 787 C CA . ARG A 1 100 ? 0.458 7.219 14.437 1.00 89.94 100 ARG A CA 1
ATOM 788 C C . ARG A 1 100 ? 1.402 6.715 15.521 1.00 89.94 100 ARG A C 1
ATOM 790 O O . ARG A 1 100 ? 2.246 5.866 15.239 1.00 89.94 100 ARG A O 1
ATOM 797 N N . ASP A 1 101 ? 1.294 7.243 16.733 1.00 90.62 101 ASP A N 1
ATOM 798 C CA . ASP A 1 101 ? 2.206 6.881 17.817 1.00 90.62 101 ASP A CA 1
ATOM 799 C C . ASP A 1 101 ? 2.066 5.398 18.184 1.00 90.62 101 ASP A C 1
ATOM 801 O O . ASP A 1 101 ? 3.070 4.711 18.356 1.00 90.62 101 ASP A O 1
ATOM 805 N N . TRP A 1 102 ? 0.837 4.870 18.205 1.00 91.12 102 TRP A N 1
ATOM 806 C CA . TRP A 1 102 ? 0.578 3.443 18.394 1.00 91.12 102 TRP A CA 1
ATOM 807 C C . TRP A 1 102 ? 1.158 2.586 17.260 1.00 91.12 102 TRP A C 1
ATOM 809 O O . TRP A 1 102 ? 1.802 1.575 17.532 1.00 91.12 102 TRP A O 1
ATOM 819 N N . LEU A 1 103 ? 0.974 2.998 15.999 1.00 90.06 103 LEU A N 1
ATOM 820 C CA . LEU A 1 103 ? 1.493 2.292 14.824 1.00 90.06 103 LEU A CA 1
ATOM 821 C C . LEU A 1 103 ? 3.021 2.202 14.834 1.00 90.06 103 LEU A C 1
ATOM 823 O O . LEU A 1 103 ? 3.575 1.173 14.462 1.00 90.06 103 LEU A O 1
ATOM 827 N N . ASN A 1 104 ? 3.700 3.273 15.246 1.00 87.06 104 ASN A N 1
ATOM 828 C CA . ASN A 1 104 ? 5.159 3.368 15.208 1.00 87.06 104 ASN A CA 1
ATOM 829 C C . ASN A 1 104 ? 5.844 2.894 16.502 1.00 87.06 104 ASN A C 1
ATOM 831 O O . ASN A 1 104 ? 7.074 2.828 16.553 1.00 87.06 104 ASN A O 1
ATOM 835 N N . ASP A 1 105 ? 5.080 2.528 17.533 1.00 85.12 105 ASP A N 1
ATOM 836 C CA . ASP A 1 105 ? 5.605 1.850 18.714 1.00 85.12 105 ASP A CA 1
ATOM 837 C C . ASP A 1 105 ? 5.740 0.342 18.437 1.00 85.12 105 ASP A C 1
ATOM 839 O O . ASP A 1 105 ? 4.809 -0.447 18.623 1.00 85.12 105 ASP A O 1
ATOM 843 N N . ASN A 1 106 ? 6.941 -0.061 18.009 1.00 63.03 106 ASN A N 1
ATOM 844 C CA . ASN A 1 106 ? 7.295 -1.452 17.695 1.00 63.03 106 ASN A CA 1
ATOM 845 C C . ASN A 1 106 ? 7.062 -2.435 18.859 1.00 63.03 106 ASN A C 1
ATOM 847 O O . ASN A 1 106 ? 6.990 -3.639 18.629 1.00 63.03 106 ASN A O 1
ATOM 851 N N . ALA A 1 107 ? 6.970 -1.965 20.109 1.00 64.69 107 ALA A N 1
ATOM 852 C CA . ALA A 1 107 ? 6.656 -2.834 21.242 1.00 64.69 107 ALA A CA 1
ATOM 853 C C . ALA A 1 107 ? 5.148 -3.107 21.379 1.00 64.69 107 ALA A C 1
ATOM 855 O O . ALA A 1 107 ? 4.760 -4.048 22.075 1.00 64.69 107 ALA A O 1
ATOM 856 N N . ARG A 1 108 ? 4.295 -2.282 20.756 1.00 66.00 108 ARG A N 1
ATOM 857 C CA . ARG A 1 108 ? 2.837 -2.292 20.946 1.00 66.00 108 ARG A CA 1
ATOM 858 C C . ARG A 1 108 ? 2.050 -2.751 19.727 1.00 66.00 108 ARG A C 1
ATOM 860 O O . ARG A 1 108 ? 1.010 -3.375 19.922 1.00 66.00 108 ARG A O 1
ATOM 867 N N . SER A 1 109 ? 2.506 -2.454 18.513 1.00 73.19 109 SER A N 1
ATOM 868 C CA . SER A 1 109 ? 1.791 -2.815 17.283 1.00 73.19 109 SER A CA 1
ATOM 869 C C . SER A 1 109 ? 2.213 -4.205 16.779 1.00 73.19 109 SER A C 1
ATOM 871 O O . SER A 1 109 ? 3.369 -4.376 16.393 1.00 73.19 109 SER A O 1
ATOM 873 N N . PRO A 1 110 ? 1.312 -5.210 16.737 1.00 81.12 110 PRO A N 1
ATOM 874 C CA . PRO A 1 110 ? 1.611 -6.533 16.189 1.00 81.12 110 PRO A CA 1
ATOM 875 C C . PRO A 1 110 ? 1.294 -6.638 14.687 1.00 81.12 110 PRO A C 1
ATOM 877 O O . PRO A 1 110 ? 1.173 -7.745 14.159 1.00 81.12 110 PRO A O 1
ATOM 880 N N . LEU A 1 111 ? 1.110 -5.506 13.997 1.00 91.56 111 LEU A N 1
ATOM 881 C CA . LEU A 1 111 ? 0.659 -5.498 12.611 1.00 91.56 111 LEU A CA 1
ATOM 882 C C . LEU A 1 111 ? 1.674 -6.157 11.675 1.00 91.56 111 LEU A C 1
ATOM 884 O O . LEU A 1 111 ? 2.871 -5.884 11.708 1.00 91.56 111 LEU A O 1
ATOM 888 N N . THR A 1 112 ? 1.147 -6.975 10.771 1.00 93.75 112 THR A N 1
ATOM 889 C CA . THR A 1 112 ? 1.860 -7.544 9.623 1.00 93.75 112 THR A CA 1
ATOM 890 C C . THR A 1 112 ? 1.332 -6.987 8.302 1.00 93.75 112 THR A C 1
ATOM 892 O O . THR A 1 112 ? 2.009 -7.103 7.278 1.00 93.75 112 THR A O 1
ATOM 895 N N . SER A 1 113 ? 0.157 -6.347 8.303 1.00 95.62 113 SER A N 1
ATOM 896 C CA . SER A 1 113 ? -0.391 -5.632 7.153 1.00 95.62 113 SER A CA 1
ATOM 897 C C . SER A 1 113 ? -1.043 -4.314 7.565 1.00 95.62 113 SER A C 1
ATOM 899 O O . SER A 1 113 ? -1.806 -4.251 8.530 1.00 95.62 113 SER A O 1
ATOM 901 N N . PHE A 1 114 ? -0.749 -3.255 6.811 1.00 95.06 114 PHE A N 1
ATOM 902 C CA . PHE A 1 114 ? -1.308 -1.930 7.051 1.00 95.06 114 PHE A CA 1
ATOM 903 C C . PHE A 1 114 ? -1.671 -1.225 5.742 1.00 95.06 114 PHE A C 1
ATOM 905 O O . PHE A 1 114 ? -0.905 -1.240 4.775 1.00 95.06 114 PHE A O 1
ATOM 912 N N . SER A 1 115 ? -2.841 -0.586 5.727 1.00 94.06 115 SER A N 1
ATOM 913 C CA . SER A 1 115 ? -3.276 0.302 4.654 1.00 94.06 115 SER A CA 1
ATOM 914 C C . SER A 1 115 ? -3.809 1.612 5.207 1.00 94.06 115 SER A C 1
ATOM 916 O O . SER A 1 115 ? -4.736 1.603 6.018 1.00 94.06 115 SER A O 1
ATOM 918 N N . TRP A 1 116 ? -3.299 2.718 4.676 1.00 91.56 116 TRP A N 1
ATOM 919 C CA . TRP A 1 116 ? -3.821 4.062 4.898 1.00 91.56 116 TRP A CA 1
ATOM 920 C C . TRP A 1 116 ? -4.146 4.707 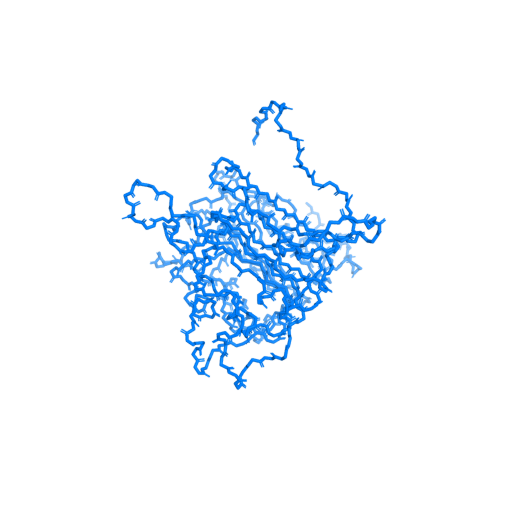3.556 1.00 91.56 116 TRP A C 1
ATOM 922 O O . TRP A 1 116 ? -3.250 4.960 2.751 1.00 91.56 116 TRP A O 1
ATOM 932 N N . LEU A 1 117 ? -5.437 4.923 3.316 1.00 88.94 117 LEU A N 1
ATOM 933 C CA . LEU A 1 117 ? -5.947 5.624 2.145 1.00 88.94 117 LEU A CA 1
ATOM 934 C C . LEU A 1 117 ? -6.619 6.897 2.622 1.00 88.94 117 LEU A C 1
ATOM 936 O O . LEU A 1 117 ? -7.611 6.843 3.346 1.00 88.94 117 LEU A O 1
ATOM 940 N N . CYS A 1 118 ? -6.049 8.033 2.261 1.00 86.31 118 CYS A N 1
ATOM 941 C CA . CYS A 1 118 ? -6.536 9.336 2.660 1.00 86.31 118 CYS A CA 1
ATOM 942 C C . CYS A 1 118 ? -6.047 10.362 1.637 1.00 86.31 118 CYS A C 1
ATOM 944 O O . CYS A 1 118 ? -4.841 10.542 1.506 1.00 86.31 118 CYS A O 1
ATOM 946 N N . PRO A 1 119 ? -6.935 11.092 0.942 1.00 77.69 119 PRO A N 1
ATOM 947 C CA . PRO A 1 119 ? -6.562 11.976 -0.162 1.00 77.69 119 PRO A CA 1
ATOM 948 C C . PRO A 1 119 ? -5.877 13.282 0.280 1.00 77.69 119 PRO A C 1
ATOM 950 O O . PRO A 1 119 ? -5.592 14.140 -0.562 1.00 77.69 119 PRO A O 1
ATOM 953 N N . VAL A 1 120 ? -5.611 13.452 1.578 1.00 81.62 120 VAL A N 1
ATOM 954 C CA . VAL A 1 120 ? -4.904 14.596 2.160 1.00 81.62 120 VAL A CA 1
ATOM 955 C C . VAL A 1 120 ? -4.067 14.153 3.363 1.00 81.62 120 VAL A C 1
ATOM 957 O O . VAL A 1 120 ? -4.444 13.223 4.071 1.00 81.62 120 VAL A O 1
ATOM 960 N N . SER A 1 121 ? -2.955 14.840 3.627 1.00 82.88 121 SER A N 1
ATOM 961 C CA . SER A 1 121 ? -2.207 14.660 4.873 1.00 82.88 121 SER A CA 1
ATOM 962 C C . SER A 1 121 ? -2.900 15.441 6.004 1.00 82.88 121 SER A C 1
ATOM 964 O O . SER A 1 121 ? -3.039 16.664 5.884 1.00 82.88 121 SER A O 1
ATOM 966 N N . PRO A 1 122 ? -3.397 14.784 7.069 1.00 83.94 122 PRO A N 1
ATOM 967 C CA . PRO A 1 122 ? -3.967 15.484 8.217 1.00 83.94 122 PRO A CA 1
ATOM 968 C C . PRO A 1 122 ? -2.900 16.299 8.948 1.00 83.94 122 PRO A C 1
ATOM 970 O O . PRO A 1 122 ? -1.713 15.982 8.889 1.00 83.94 122 PRO A O 1
ATOM 973 N N . LEU A 1 123 ? -3.330 17.351 9.644 1.00 83.75 123 LEU A N 1
ATOM 974 C CA . LEU A 1 123 ? -2.433 18.224 10.402 1.00 83.75 123 LEU A CA 1
ATOM 975 C C . LEU A 1 123 ? -2.441 17.880 11.893 1.00 83.75 123 LEU A C 1
ATOM 977 O O . LEU A 1 123 ? -3.494 17.573 12.452 1.00 83.75 123 LEU A O 1
ATOM 981 N N . ASP A 1 124 ? -1.280 18.004 12.529 1.00 81.44 124 ASP A N 1
ATOM 982 C CA . ASP A 1 124 ? -1.139 17.984 13.981 1.00 81.44 124 ASP A CA 1
ATOM 983 C C . ASP A 1 124 ? -1.584 19.307 14.624 1.00 81.44 124 ASP A C 1
ATOM 985 O O . ASP A 1 124 ? -1.950 20.284 13.954 1.00 81.44 124 ASP A O 1
ATOM 989 N N . ARG A 1 125 ? -1.534 19.347 15.959 1.00 79.69 125 ARG A N 1
ATOM 990 C CA . ARG A 1 125 ? -1.830 20.549 16.762 1.00 79.69 125 ARG A CA 1
ATOM 991 C C . ARG A 1 125 ? -0.997 21.780 16.381 1.00 79.69 125 ARG A C 1
ATOM 993 O O . ARG A 1 125 ? -1.479 22.900 16.554 1.00 79.69 125 ARG A O 1
ATOM 1000 N N . ASP A 1 126 ? 0.201 21.588 15.835 1.00 82.06 126 ASP A N 1
ATOM 1001 C CA . ASP A 1 126 ? 1.117 22.645 15.396 1.00 82.06 126 ASP A CA 1
ATOM 1002 C C . ASP A 1 126 ? 0.939 23.008 13.904 1.00 82.06 126 ASP A C 1
ATOM 1004 O O . ASP A 1 126 ? 1.742 23.758 13.341 1.00 82.06 126 ASP A O 1
ATOM 1008 N N . ASN A 1 127 ? -0.136 22.532 13.260 1.00 79.94 127 ASN A N 1
ATOM 1009 C CA . ASN A 1 127 ? -0.415 22.664 11.825 1.00 79.94 127 ASN A CA 1
ATOM 1010 C C . ASN A 1 127 ? 0.660 22.051 10.916 1.00 79.94 127 ASN A C 1
ATOM 1012 O O . ASN A 1 127 ? 0.865 22.521 9.792 1.00 79.94 127 ASN A O 1
ATOM 1016 N N . ARG A 1 128 ? 1.345 21.007 11.377 1.00 80.75 128 ARG A N 1
ATOM 1017 C CA . ARG A 1 128 ? 2.290 20.247 10.563 1.00 80.75 128 ARG A CA 1
ATOM 1018 C C . ARG A 1 128 ? 1.606 18.998 10.017 1.00 80.75 128 ARG A C 1
ATOM 1020 O O . ARG A 1 128 ? 0.863 18.352 10.751 1.00 80.75 128 ARG A O 1
ATOM 1027 N N . PRO A 1 129 ? 1.835 18.648 8.748 1.00 79.00 129 PRO A N 1
ATOM 1028 C CA . PRO A 1 129 ? 1.386 17.375 8.204 1.00 79.00 129 PRO A CA 1
ATOM 1029 C C . PRO A 1 129 ? 1.868 16.184 9.042 1.00 79.00 129 PRO A C 1
ATOM 1031 O O . PRO A 1 129 ? 3.001 16.167 9.531 1.00 79.00 129 PRO A O 1
ATOM 1034 N N . ILE A 1 130 ? 1.009 15.181 9.204 1.00 78.12 130 ILE A N 1
ATOM 1035 C CA . ILE A 1 130 ? 1.308 13.985 9.988 1.00 78.12 130 ILE A CA 1
ATOM 1036 C C . ILE A 1 130 ? 1.753 12.852 9.065 1.00 78.12 130 ILE A C 1
ATOM 1038 O O . ILE A 1 130 ? 0.973 12.329 8.273 1.00 78.12 130 ILE A O 1
ATOM 1042 N N . MET A 1 131 ? 2.993 12.403 9.249 1.00 76.25 131 MET A N 1
ATOM 1043 C CA . MET A 1 131 ? 3.490 11.148 8.684 1.00 76.25 131 MET A CA 1
ATOM 1044 C C . MET A 1 131 ? 2.952 9.965 9.498 1.00 76.25 131 MET A C 1
ATOM 1046 O O . MET A 1 131 ? 3.206 9.881 10.699 1.00 76.25 131 MET A O 1
ATOM 1050 N N . PHE A 1 132 ? 2.237 9.036 8.863 1.00 78.56 132 PHE A N 1
ATOM 1051 C CA . PHE A 1 132 ? 1.632 7.890 9.551 1.00 78.56 132 PHE A CA 1
ATOM 1052 C C . PHE A 1 132 ? 2.567 6.693 9.696 1.00 78.56 132 PHE A C 1
ATOM 1054 O O . PHE A 1 132 ? 2.548 6.018 10.726 1.00 78.56 132 PHE A O 1
ATOM 1061 N N . ALA A 1 133 ? 3.373 6.413 8.673 1.00 80.56 133 ALA A N 1
ATOM 1062 C CA . ALA A 1 133 ? 4.231 5.238 8.633 1.00 80.56 133 ALA A CA 1
ATOM 1063 C C . ALA A 1 133 ? 5.708 5.637 8.691 1.00 80.56 133 ALA A C 1
ATOM 1065 O O . ALA A 1 133 ? 6.205 6.359 7.831 1.00 80.56 133 ALA A O 1
ATOM 1066 N N . SER A 1 134 ? 6.426 5.132 9.692 1.00 86.12 134 SER A N 1
ATOM 1067 C CA . SER A 1 134 ? 7.886 5.187 9.721 1.00 86.12 134 SER A CA 1
ATOM 1068 C C . SER A 1 134 ? 8.497 3.981 9.011 1.00 86.12 134 SER A C 1
ATOM 1070 O O . SER A 1 134 ? 7.891 2.911 8.910 1.00 86.12 134 SER A O 1
ATOM 1072 N N . ALA A 1 135 ? 9.764 4.109 8.618 1.00 85.88 135 ALA A N 1
ATOM 1073 C CA . ALA A 1 135 ? 10.543 2.976 8.130 1.00 85.88 135 ALA A CA 1
ATOM 1074 C C . ALA A 1 135 ? 10.584 1.809 9.140 1.00 85.88 135 ALA A C 1
ATOM 1076 O O . ALA A 1 135 ? 10.567 0.649 8.733 1.00 85.88 135 ALA A O 1
ATOM 1077 N N . GLY A 1 136 ? 10.597 2.107 10.447 1.00 86.81 136 GLY A N 1
ATOM 1078 C CA . GLY A 1 136 ? 10.602 1.100 11.511 1.00 86.81 136 GLY A CA 1
ATOM 1079 C C . GLY A 1 136 ? 9.337 0.243 11.522 1.00 86.81 136 GLY A C 1
ATOM 1080 O O . GLY A 1 136 ? 9.441 -0.975 11.626 1.00 86.81 136 GLY A O 1
ATOM 1081 N N . LEU A 1 137 ? 8.163 0.847 11.324 1.00 88.50 137 LEU A N 1
ATOM 1082 C CA . LEU A 1 137 ? 6.915 0.101 11.141 1.00 88.50 137 LEU A CA 1
ATOM 1083 C C . LEU A 1 137 ? 7.002 -0.796 9.899 1.00 88.50 137 LEU A C 1
ATOM 1085 O O . LEU A 1 137 ? 6.799 -2.005 9.986 1.00 88.50 137 LEU A O 1
ATOM 1089 N N . VAL A 1 138 ? 7.356 -0.220 8.745 1.00 90.62 138 VAL A N 1
ATOM 1090 C CA . VAL A 1 138 ? 7.332 -0.930 7.452 1.00 90.62 138 VAL A CA 1
ATOM 1091 C C . VAL A 1 138 ? 8.318 -2.101 7.405 1.00 90.62 138 VAL A C 1
ATOM 1093 O O . VAL A 1 138 ? 8.051 -3.095 6.735 1.00 90.62 138 VAL A O 1
ATOM 1096 N N . GLN A 1 139 ? 9.418 -2.049 8.162 1.00 89.12 139 GLN A N 1
ATOM 1097 C CA . GLN A 1 139 ? 10.359 -3.169 8.298 1.00 89.12 139 GLN A CA 1
ATOM 1098 C C . GLN A 1 139 ? 9.724 -4.459 8.837 1.00 89.12 139 GLN A C 1
ATOM 1100 O O . GLN A 1 139 ? 10.228 -5.541 8.531 1.00 89.12 139 GLN A O 1
ATOM 1105 N N . HIS A 1 140 ? 8.636 -4.355 9.602 1.00 88.69 140 HIS A N 1
ATOM 1106 C CA . HIS A 1 140 ? 7.930 -5.492 10.199 1.00 88.69 140 HIS A CA 1
ATOM 1107 C C . HIS A 1 140 ? 6.714 -5.945 9.375 1.00 88.69 140 HIS A C 1
ATOM 1109 O O . HIS A 1 140 ? 6.155 -7.011 9.634 1.00 88.69 140 HIS A O 1
ATOM 1115 N N . LEU A 1 141 ? 6.311 -5.164 8.368 1.00 94.25 141 LEU A N 1
ATOM 1116 C CA . LEU A 1 141 ? 5.144 -5.454 7.544 1.00 94.25 141 LEU A CA 1
ATOM 1117 C C . LEU A 1 141 ? 5.474 -6.421 6.404 1.00 94.25 141 LEU A C 1
ATOM 1119 O O . LEU A 1 141 ? 6.534 -6.376 5.782 1.00 94.25 141 LEU A O 1
ATOM 1123 N N . THR A 1 142 ? 4.492 -7.254 6.077 1.00 96.06 142 THR A N 1
ATOM 1124 C CA . THR A 1 142 ? 4.470 -8.100 4.878 1.00 96.06 142 THR A CA 1
ATOM 1125 C C . THR A 1 142 ? 3.681 -7.465 3.735 1.00 96.06 142 THR A C 1
ATOM 1127 O O . THR A 1 142 ? 3.950 -7.760 2.568 1.00 96.06 142 THR A O 1
ATOM 1130 N N . SER A 1 143 ? 2.744 -6.565 4.047 1.00 96.50 143 SER A N 1
ATOM 1131 C CA . SER A 1 143 ? 1.910 -5.856 3.076 1.00 96.50 143 SER A CA 1
ATOM 1132 C C . SER A 1 143 ? 1.675 -4.411 3.511 1.00 96.50 143 SER A C 1
ATOM 1134 O O . SER A 1 143 ? 1.223 -4.163 4.632 1.00 96.50 143 SER A O 1
ATOM 1136 N N . PHE A 1 144 ? 1.978 -3.463 2.625 1.00 95.38 144 PHE A N 1
ATOM 1137 C CA . PHE A 1 144 ? 1.875 -2.032 2.895 1.00 95.38 144 PHE A CA 1
ATOM 1138 C C . PHE A 1 144 ? 1.198 -1.304 1.733 1.00 95.38 144 PHE A C 1
ATOM 1140 O O . PHE A 1 144 ? 1.647 -1.384 0.586 1.00 95.38 144 PHE A O 1
ATOM 1147 N N . ARG A 1 145 ? 0.115 -0.586 2.039 1.00 94.00 145 ARG A N 1
ATOM 1148 C CA . ARG A 1 145 ? -0.585 0.293 1.099 1.00 94.00 145 ARG A CA 1
ATOM 1149 C C . ARG A 1 145 ? -0.695 1.696 1.679 1.00 94.00 145 ARG A C 1
ATOM 1151 O O . ARG A 1 145 ? -1.177 1.858 2.796 1.00 94.00 145 ARG A O 1
ATOM 1158 N N . TYR A 1 146 ? -0.249 2.702 0.941 1.00 89.75 146 TYR A N 1
ATOM 1159 C CA . TYR A 1 146 ? -0.106 4.029 1.521 1.00 89.75 146 TYR A CA 1
ATOM 1160 C C . TYR A 1 146 ? -0.251 5.142 0.492 1.00 89.75 146 TYR A C 1
ATOM 1162 O O . TYR A 1 146 ? 0.385 5.107 -0.568 1.00 89.75 146 TYR A O 1
ATOM 1170 N N . ASP A 1 147 ? -1.061 6.135 0.843 1.00 86.25 147 ASP A N 1
ATOM 1171 C CA . ASP A 1 147 ? -1.125 7.387 0.105 1.00 86.25 147 ASP A CA 1
ATOM 1172 C C . ASP A 1 147 ? 0.027 8.313 0.548 1.00 86.25 147 ASP A C 1
ATOM 1174 O O . ASP A 1 147 ? 0.093 8.718 1.707 1.00 86.25 147 ASP A O 1
ATOM 1178 N N . VAL A 1 148 ? 0.965 8.613 -0.359 1.00 74.69 148 VAL A N 1
ATOM 1179 C CA . VAL A 1 148 ? 2.274 9.230 -0.041 1.00 74.69 148 VAL A CA 1
ATOM 1180 C C . VAL A 1 148 ? 2.220 10.762 -0.065 1.00 74.69 148 VAL A C 1
ATOM 1182 O O . VAL A 1 148 ? 1.753 11.359 -1.038 1.00 74.69 148 VAL A O 1
ATOM 1185 N N . SER A 1 149 ? 2.794 11.409 0.951 1.00 71.25 149 SER A N 1
ATOM 1186 C CA . SER A 1 149 ? 3.045 12.853 1.017 1.00 71.25 149 SER A CA 1
ATOM 1187 C C . SER A 1 149 ? 4.536 13.163 0.786 1.00 71.25 149 SER A C 1
ATOM 1189 O O . SER A 1 149 ? 5.370 12.933 1.659 1.00 71.25 149 SER A O 1
ATOM 1191 N N . ASP A 1 150 ? 4.877 13.725 -0.386 1.00 58.88 150 ASP A N 1
ATOM 1192 C CA . ASP A 1 150 ? 6.257 14.061 -0.825 1.00 58.88 150 ASP A CA 1
ATOM 1193 C C . ASP A 1 150 ? 7.108 14.805 0.234 1.00 58.88 150 ASP A C 1
ATOM 1195 O O . ASP A 1 150 ? 8.322 14.608 0.284 1.00 58.88 150 ASP A O 1
ATOM 1199 N N . SER A 1 151 ? 6.512 15.682 1.057 1.00 61.12 151 SER A N 1
ATOM 1200 C CA . SER A 1 151 ? 7.253 16.474 2.056 1.00 61.12 151 SER A CA 1
ATOM 1201 C C . SER A 1 151 ? 7.536 15.729 3.359 1.00 61.12 151 SER A C 1
ATOM 1203 O O . SER A 1 151 ? 8.508 16.054 4.039 1.00 61.12 151 SER A O 1
ATOM 1205 N N . ASP A 1 152 ? 6.705 14.747 3.705 1.00 62.53 152 ASP A N 1
ATOM 1206 C CA . ASP A 1 152 ? 6.674 14.155 5.048 1.00 62.53 152 ASP A CA 1
ATOM 1207 C C . ASP A 1 152 ? 7.201 12.716 5.043 1.00 62.53 152 ASP A C 1
ATOM 1209 O O . ASP A 1 152 ? 7.772 12.262 6.031 1.00 62.53 152 ASP A O 1
ATOM 1213 N N . ASP A 1 153 ? 7.107 12.028 3.902 1.00 71.56 153 ASP A N 1
ATOM 1214 C CA . ASP A 1 153 ? 7.611 10.671 3.689 1.00 71.56 153 ASP A CA 1
ATOM 1215 C C . ASP A 1 153 ? 9.017 10.673 3.061 1.00 71.56 153 ASP A C 1
ATOM 1217 O O . ASP A 1 153 ? 9.352 9.821 2.236 1.00 71.56 153 ASP A O 1
ATOM 1221 N N . ALA A 1 154 ? 9.874 11.624 3.451 1.00 71.06 154 ALA A N 1
ATOM 1222 C CA . ALA A 1 154 ? 11.223 11.778 2.892 1.00 71.06 154 ALA A CA 1
ATOM 1223 C C . ALA A 1 154 ? 12.050 10.479 2.959 1.00 71.06 154 ALA A C 1
ATOM 1225 O O . ALA A 1 154 ? 12.796 10.170 2.034 1.00 71.06 154 ALA A O 1
ATOM 1226 N N . TRP A 1 155 ? 11.851 9.668 4.005 1.00 78.75 155 TRP A N 1
ATOM 1227 C CA . TRP A 1 155 ? 12.488 8.354 4.127 1.00 78.75 155 TRP A CA 1
ATOM 1228 C C . TRP A 1 155 ? 12.094 7.401 2.988 1.00 78.75 155 TRP A C 1
ATOM 1230 O O . TRP A 1 155 ? 12.922 6.612 2.532 1.00 78.75 155 TRP A O 1
ATOM 1240 N N . LEU A 1 156 ? 10.841 7.460 2.525 1.00 80.69 156 LEU A N 1
ATOM 1241 C CA . LEU A 1 156 ? 10.323 6.640 1.436 1.00 80.69 156 LEU A CA 1
ATOM 1242 C C . LEU A 1 156 ? 10.893 7.143 0.107 1.00 80.69 156 LEU A C 1
ATOM 1244 O O . LEU A 1 156 ? 11.333 6.335 -0.707 1.00 80.69 156 LEU A O 1
ATOM 1248 N N . THR A 1 157 ? 10.985 8.464 -0.079 1.00 74.69 157 THR A N 1
ATOM 1249 C CA . THR A 1 157 ? 11.668 9.077 -1.231 1.00 74.69 157 THR A CA 1
ATOM 1250 C C . THR A 1 157 ? 13.133 8.645 -1.304 1.00 74.69 157 THR A C 1
ATOM 1252 O O . THR A 1 157 ? 13.581 8.167 -2.349 1.00 74.69 157 THR A O 1
ATOM 1255 N N . ASP A 1 158 ? 13.867 8.727 -0.193 1.00 73.00 158 ASP A N 1
ATOM 1256 C CA . ASP A 1 158 ? 15.272 8.311 -0.099 1.00 73.00 158 ASP A CA 1
ATOM 1257 C C . ASP A 1 158 ? 15.455 6.823 -0.440 1.00 73.00 158 ASP A C 1
ATOM 1259 O O . ASP A 1 158 ? 16.446 6.435 -1.064 1.00 73.00 158 ASP A O 1
ATOM 1263 N N . CYS A 1 159 ? 14.486 5.982 -0.062 1.00 76.38 159 CYS A N 1
ATOM 1264 C CA . CYS A 1 159 ? 14.513 4.548 -0.341 1.00 76.38 159 CYS A CA 1
ATOM 1265 C C . CYS A 1 159 ? 14.146 4.189 -1.783 1.00 76.38 159 CYS A C 1
ATOM 1267 O O . CYS A 1 159 ? 14.473 3.081 -2.202 1.00 76.38 159 CYS A O 1
ATOM 1269 N N . LEU A 1 160 ? 13.445 5.056 -2.523 1.00 79.69 160 LEU A N 1
ATOM 1270 C CA . LEU A 1 160 ? 12.842 4.693 -3.810 1.00 79.69 160 LEU A CA 1
ATOM 1271 C C . LEU A 1 160 ? 13.392 5.468 -5.013 1.00 79.69 160 LEU A C 1
ATOM 1273 O O . LEU A 1 160 ? 13.121 5.049 -6.132 1.00 79.69 160 LEU A O 1
ATOM 1277 N N . SER A 1 161 ? 14.153 6.553 -4.835 1.00 72.44 161 SER A N 1
ATOM 1278 C CA . SER A 1 161 ? 14.422 7.512 -5.927 1.00 72.44 161 SER A CA 1
ATOM 1279 C C . SER A 1 161 ? 15.886 7.686 -6.363 1.00 72.44 161 SER A C 1
ATOM 1281 O O . SER A 1 161 ? 16.134 8.343 -7.378 1.00 72.44 161 SER A O 1
ATOM 1283 N N . HIS A 1 162 ? 16.876 7.135 -5.647 1.00 65.81 162 HIS A N 1
ATOM 1284 C CA . HIS A 1 162 ? 18.283 7.495 -5.876 1.00 65.81 162 HIS A CA 1
ATOM 1285 C C . HIS A 1 162 ? 19.239 6.310 -6.068 1.00 65.81 162 HIS A C 1
ATOM 1287 O O . HIS A 1 162 ? 19.351 5.419 -5.224 1.00 65.81 162 HIS A O 1
ATOM 1293 N N . LEU A 1 163 ? 20.012 6.373 -7.165 1.00 58.06 163 LEU A N 1
ATOM 1294 C CA . LEU A 1 163 ? 21.234 5.598 -7.374 1.00 58.06 163 LEU A CA 1
ATOM 1295 C C . LEU A 1 163 ? 22.494 6.480 -7.243 1.00 58.06 163 LEU A C 1
ATOM 1297 O O . LEU A 1 163 ? 22.516 7.589 -7.778 1.00 58.06 163 LEU A O 1
ATOM 1301 N N . PRO A 1 164 ? 23.578 5.975 -6.619 1.00 56.41 164 PRO A N 1
ATOM 1302 C CA . PRO A 1 164 ? 23.632 4.708 -5.895 1.00 56.41 164 PRO A CA 1
ATOM 1303 C C . PRO A 1 164 ? 22.758 4.780 -4.640 1.00 56.41 164 PRO A C 1
ATOM 1305 O O . PRO A 1 164 ? 22.785 5.784 -3.931 1.00 56.41 164 PRO A O 1
ATOM 1308 N N . ALA A 1 165 ? 22.021 3.702 -4.355 1.00 57.12 165 ALA A N 1
ATOM 1309 C CA . ALA A 1 165 ? 21.325 3.585 -3.082 1.00 57.12 165 ALA A CA 1
ATOM 1310 C C . ALA A 1 165 ? 22.358 3.827 -1.967 1.00 57.12 165 ALA A C 1
ATOM 1312 O O . ALA A 1 165 ? 23.459 3.253 -2.045 1.00 57.12 165 ALA A O 1
ATOM 1313 N N . PRO A 1 166 ? 22.071 4.689 -0.976 1.00 57.34 166 PRO A N 1
ATOM 1314 C CA . PRO A 1 166 ? 23.051 5.056 0.031 1.00 57.34 166 PRO A CA 1
ATOM 1315 C C . PRO A 1 166 ? 23.660 3.800 0.684 1.00 57.34 166 PRO A C 1
ATOM 1317 O O . PRO A 1 166 ? 23.015 2.748 0.771 1.00 57.34 166 PRO A O 1
ATOM 1320 N N . PRO A 1 167 ? 24.924 3.847 1.143 1.00 55.12 167 PRO A N 1
ATOM 1321 C CA . PRO A 1 167 ? 25.585 2.691 1.749 1.00 55.12 167 PRO A CA 1
ATOM 1322 C C . PRO A 1 167 ? 24.785 2.067 2.907 1.00 55.12 167 PRO A C 1
ATOM 1324 O O . PRO A 1 167 ? 24.923 0.866 3.123 1.00 55.12 167 PRO A O 1
ATOM 1327 N N . ASN A 1 168 ? 23.875 2.825 3.529 1.00 59.94 168 ASN A N 1
ATOM 1328 C CA . ASN A 1 168 ? 22.945 2.382 4.570 1.00 59.94 168 ASN A CA 1
ATOM 1329 C C . ASN A 1 168 ? 21.467 2.452 4.134 1.00 59.94 168 ASN A C 1
ATOM 1331 O O . ASN A 1 168 ? 20.614 2.757 4.960 1.00 59.94 168 ASN A O 1
ATOM 1335 N N . ALA A 1 169 ? 21.159 2.234 2.850 1.00 65.88 169 ALA A N 1
ATOM 1336 C CA . ALA A 1 169 ? 19.778 2.205 2.376 1.00 65.88 169 ALA A CA 1
ATOM 1337 C C . ALA A 1 169 ? 18.951 1.223 3.216 1.00 65.88 169 ALA A C 1
ATOM 1339 O O . ALA A 1 169 ? 19.326 0.056 3.375 1.00 65.88 169 ALA A O 1
ATOM 1340 N N . THR A 1 170 ? 17.856 1.723 3.781 1.00 79.25 170 THR A N 1
ATOM 1341 C CA . THR A 1 170 ? 16.944 0.923 4.589 1.00 79.25 170 THR A CA 1
ATOM 1342 C C . THR A 1 170 ? 16.338 -0.165 3.712 1.00 79.25 170 THR A C 1
ATOM 1344 O O . THR A 1 170 ? 15.840 0.112 2.624 1.00 79.25 170 THR A O 1
ATOM 1347 N N . THR A 1 171 ? 16.397 -1.411 4.178 1.00 86.56 171 THR A N 1
ATOM 1348 C CA . THR A 1 171 ? 15.788 -2.548 3.480 1.00 86.56 171 THR A CA 1
ATOM 1349 C C . THR A 1 171 ? 14.560 -3.037 4.239 1.00 86.56 171 THR A C 1
ATOM 1351 O O . THR A 1 171 ? 14.488 -2.915 5.464 1.00 86.56 171 THR A O 1
ATOM 1354 N N . PHE A 1 172 ? 13.608 -3.602 3.502 1.00 91.75 172 PHE A N 1
ATOM 1355 C CA . PHE A 1 172 ? 12.330 -4.116 3.989 1.00 91.75 172 PHE A CA 1
ATOM 1356 C C . PHE A 1 172 ? 12.201 -5.589 3.574 1.00 91.75 172 PHE A C 1
ATOM 1358 O O . PHE A 1 172 ? 11.485 -5.921 2.629 1.00 91.75 172 PHE A O 1
ATOM 1365 N N . PRO A 1 173 ? 12.948 -6.500 4.224 1.00 91.19 173 PRO A N 1
ATOM 1366 C CA . PRO A 1 173 ? 13.058 -7.889 3.783 1.00 91.19 173 PRO A CA 1
ATOM 1367 C C . PRO A 1 173 ? 11.773 -8.700 3.982 1.00 91.19 173 PRO A C 1
ATOM 1369 O O . PRO A 1 173 ? 11.619 -9.733 3.343 1.00 91.19 173 PRO A O 1
ATOM 1372 N N . LEU A 1 174 ? 10.861 -8.277 4.859 1.00 94.94 174 LEU A N 1
ATOM 1373 C CA . LEU A 1 174 ? 9.590 -8.973 5.080 1.00 94.94 174 LEU A CA 1
ATOM 1374 C C . LEU A 1 174 ? 8.504 -8.555 4.084 1.00 94.94 174 LEU A C 1
ATOM 1376 O O . LEU A 1 174 ? 7.518 -9.274 3.924 1.00 94.94 174 LEU A O 1
ATOM 1380 N N . LEU A 1 175 ? 8.686 -7.422 3.401 1.00 96.31 175 LEU A N 1
ATOM 1381 C CA . LEU A 1 175 ? 7.652 -6.837 2.566 1.00 96.31 175 LEU A CA 1
ATOM 1382 C C . LEU A 1 175 ? 7.489 -7.629 1.263 1.00 96.31 175 LEU A C 1
ATOM 1384 O O . LEU A 1 175 ? 8.408 -7.726 0.451 1.00 96.31 175 LEU A O 1
ATOM 1388 N N . THR A 1 176 ? 6.290 -8.171 1.062 1.00 97.69 176 THR A N 1
ATOM 1389 C CA . THR A 1 176 ? 5.897 -8.945 -0.127 1.00 97.69 176 THR A CA 1
ATOM 1390 C C . THR A 1 176 ? 4.935 -8.177 -1.027 1.00 97.69 176 THR A C 1
ATOM 1392 O O . THR A 1 176 ? 4.903 -8.418 -2.232 1.00 97.69 176 THR A O 1
ATOM 1395 N N . THR A 1 177 ? 4.177 -7.230 -0.471 1.00 97.69 177 THR A N 1
ATOM 1396 C CA . THR A 1 177 ? 3.223 -6.398 -1.212 1.00 97.69 177 THR A CA 1
ATOM 1397 C C . THR A 1 177 ? 3.447 -4.927 -0.894 1.00 97.69 177 THR A C 1
ATOM 1399 O O . THR A 1 177 ? 3.420 -4.536 0.273 1.00 97.69 177 THR A O 1
ATOM 1402 N N . LEU A 1 178 ? 3.623 -4.112 -1.934 1.00 96.31 178 LEU A N 1
ATOM 1403 C CA . LEU A 1 178 ? 3.720 -2.660 -1.837 1.00 96.31 178 LEU A CA 1
ATOM 1404 C C . LEU A 1 178 ? 2.722 -2.004 -2.791 1.00 96.31 178 LEU A C 1
ATOM 1406 O O . LEU A 1 178 ? 2.729 -2.280 -3.991 1.00 96.31 178 LEU A O 1
ATOM 1410 N N . HIS A 1 179 ? 1.916 -1.086 -2.268 1.00 94.69 179 HIS A N 1
ATOM 1411 C CA . HIS A 1 179 ? 1.063 -0.204 -3.056 1.00 94.69 179 HIS A CA 1
ATOM 1412 C C . HIS A 1 179 ? 1.268 1.242 -2.611 1.00 94.69 179 HIS A C 1
ATOM 1414 O O . HIS A 1 179 ? 0.928 1.588 -1.484 1.00 94.69 179 HIS A O 1
ATOM 1420 N N . LEU A 1 180 ? 1.761 2.097 -3.505 1.00 91.12 180 LEU A N 1
ATOM 1421 C CA . LEU A 1 180 ? 1.939 3.524 -3.233 1.00 91.12 180 LEU A CA 1
ATOM 1422 C C . LEU A 1 180 ? 1.115 4.383 -4.190 1.00 91.12 180 LEU A C 1
ATOM 1424 O O . LEU A 1 180 ? 1.087 4.120 -5.396 1.00 91.12 180 LEU A O 1
ATOM 1428 N N . GLU A 1 181 ? 0.478 5.420 -3.653 1.00 86.56 181 GLU A N 1
ATOM 1429 C CA . GLU A 1 181 ? -0.252 6.429 -4.422 1.00 86.56 181 GLU A CA 1
ATOM 1430 C C . GLU A 1 181 ? 0.026 7.839 -3.864 1.00 86.56 181 GLU A C 1
ATOM 1432 O O . GLU A 1 181 ? -0.518 8.214 -2.834 1.00 86.56 181 GLU A O 1
ATOM 1437 N N . PRO A 1 182 ? 0.867 8.666 -4.502 1.00 78.69 182 PRO A N 1
ATOM 1438 C CA . PRO A 1 182 ? 1.104 10.031 -4.059 1.00 78.69 182 PRO A CA 1
ATOM 1439 C C . PRO A 1 182 ? -0.163 10.885 -4.072 1.00 78.69 182 PRO A C 1
ATOM 1441 O O . PRO A 1 182 ? -0.991 10.813 -4.993 1.00 78.69 182 PRO A O 1
ATOM 1444 N N . LEU A 1 183 ? -0.275 11.750 -3.066 1.00 75.31 183 LEU A N 1
ATOM 1445 C CA . LEU A 1 183 ? -1.359 12.714 -2.946 1.00 75.31 183 LEU A CA 1
ATOM 1446 C C . LEU A 1 183 ? -1.335 13.710 -4.109 1.00 75.31 183 LEU A C 1
ATOM 1448 O O . LEU A 1 183 ? -0.324 14.345 -4.404 1.00 75.31 183 LEU A O 1
ATOM 1452 N N . PHE A 1 184 ? -2.496 13.910 -4.736 1.00 56.06 184 PHE A N 1
ATOM 1453 C CA . PHE A 1 184 ? -2.657 14.769 -5.920 1.00 56.06 184 PHE A CA 1
ATOM 1454 C C . PHE A 1 184 ? -2.374 16.259 -5.658 1.00 56.06 184 PHE A C 1
ATOM 1456 O O . PHE A 1 184 ? -2.296 17.050 -6.595 1.00 56.06 184 PHE A O 1
ATOM 1463 N N . GLN A 1 185 ? -2.280 16.661 -4.387 1.00 57.22 185 GLN A N 1
ATOM 1464 C CA . GLN A 1 185 ? -2.115 18.058 -3.989 1.00 57.22 185 GLN A CA 1
ATOM 1465 C C . GLN A 1 185 ? -0.688 18.580 -4.227 1.00 57.22 185 GLN A C 1
ATOM 1467 O O . GLN A 1 185 ? -0.501 19.792 -4.359 1.00 57.22 185 GLN A O 1
ATOM 1472 N N . ASN A 1 186 ? 0.304 17.690 -4.351 1.00 52.88 186 ASN A N 1
ATOM 1473 C CA . ASN A 1 186 ? 1.677 18.083 -4.640 1.00 52.88 186 ASN A CA 1
ATOM 1474 C C . ASN A 1 186 ? 1.893 18.245 -6.149 1.00 52.88 186 ASN A C 1
ATOM 1476 O O . ASN A 1 186 ? 1.583 17.378 -6.960 1.00 52.88 186 ASN A O 1
ATOM 1480 N N . LYS A 1 187 ? 2.415 19.416 -6.536 1.00 53.50 187 LYS A N 1
ATOM 1481 C CA . LYS A 1 187 ? 2.739 19.744 -7.936 1.00 53.50 187 LYS A CA 1
ATOM 1482 C C . LYS A 1 187 ? 3.922 18.923 -8.473 1.00 53.50 187 LYS A C 1
ATOM 1484 O O . LYS A 1 187 ? 4.128 18.902 -9.685 1.00 53.50 187 LYS A O 1
ATOM 1489 N N . SER A 1 188 ? 4.701 18.295 -7.591 1.00 61.69 188 SER A N 1
ATOM 1490 C CA . SER A 1 188 ? 5.757 17.338 -7.917 1.00 61.69 188 SER A CA 1
ATOM 1491 C C . SER A 1 188 ? 5.216 15.915 -7.861 1.00 61.69 188 SER A C 1
ATOM 1493 O O . SER A 1 188 ? 4.412 15.573 -7.001 1.00 61.69 188 SER A O 1
ATOM 1495 N N . LEU A 1 189 ? 5.650 15.093 -8.809 1.00 69.31 189 LEU A N 1
ATOM 1496 C CA . LEU A 1 189 ? 5.389 13.663 -8.779 1.00 69.31 189 LEU A CA 1
ATOM 1497 C C . LEU A 1 189 ? 6.470 12.982 -7.937 1.00 69.31 189 LEU A C 1
ATOM 1499 O O . LEU A 1 189 ? 7.653 13.285 -8.098 1.00 69.31 189 LEU A O 1
ATOM 1503 N N . PHE A 1 190 ? 6.055 12.027 -7.107 1.00 77.56 190 PHE A N 1
ATOM 1504 C CA . PHE A 1 190 ? 6.953 11.202 -6.302 1.00 77.56 190 PHE A CA 1
ATOM 1505 C C . PHE A 1 190 ? 7.861 10.372 -7.215 1.00 77.56 190 PHE A C 1
ATOM 1507 O O . PHE A 1 190 ? 7.378 9.571 -8.024 1.00 77.56 190 PHE A O 1
ATOM 1514 N N . ASN A 1 191 ? 9.172 10.581 -7.120 1.00 81.62 191 ASN A N 1
ATOM 1515 C CA . ASN A 1 191 ? 10.145 9.967 -8.020 1.00 81.62 191 ASN A CA 1
ATOM 1516 C C . ASN A 1 191 ? 10.496 8.542 -7.593 1.00 81.62 191 ASN A C 1
ATOM 1518 O O . ASN A 1 191 ? 10.757 8.292 -6.421 1.00 81.62 191 ASN A O 1
ATOM 1522 N N . VAL A 1 192 ? 10.544 7.616 -8.551 1.00 86.25 192 VAL A N 1
ATOM 1523 C CA . VAL A 1 192 ? 10.835 6.199 -8.306 1.00 86.25 192 VAL A CA 1
ATOM 1524 C C . VAL A 1 192 ? 11.803 5.641 -9.347 1.00 86.25 192 VAL A C 1
ATOM 1526 O O . VAL A 1 192 ? 11.650 5.868 -10.546 1.00 86.25 192 VAL A O 1
ATOM 1529 N N . ASP A 1 193 ? 12.766 4.855 -8.881 1.00 87.44 193 ASP A N 1
ATOM 1530 C CA . ASP A 1 193 ? 13.685 4.028 -9.659 1.00 87.44 193 ASP A CA 1
ATOM 1531 C C . ASP A 1 193 ? 13.388 2.551 -9.336 1.00 87.44 193 ASP A C 1
ATOM 1533 O O . ASP A 1 193 ? 13.621 2.081 -8.218 1.00 87.44 193 ASP A O 1
ATOM 1537 N N . LEU A 1 194 ? 12.813 1.813 -10.296 1.00 89.94 194 LEU A N 1
ATOM 1538 C CA . LEU A 1 194 ? 12.362 0.433 -10.078 1.00 89.94 194 LEU A CA 1
ATOM 1539 C C . LEU A 1 194 ? 13.494 -0.505 -9.608 1.00 89.94 194 LEU A C 1
ATOM 1541 O O . LEU A 1 194 ? 13.278 -1.228 -8.632 1.00 89.94 194 LEU A O 1
ATOM 1545 N N . PRO A 1 195 ? 14.694 -0.512 -10.225 1.00 88.31 195 PRO A N 1
ATOM 1546 C CA . PRO A 1 195 ? 15.857 -1.212 -9.683 1.00 88.31 195 PRO A CA 1
ATOM 1547 C C . PRO A 1 195 ? 16.153 -0.935 -8.203 1.00 88.31 195 PRO A C 1
ATOM 1549 O O . PRO A 1 195 ? 16.505 -1.867 -7.477 1.00 88.31 195 PRO A O 1
ATOM 1552 N N . VAL A 1 196 ? 16.016 0.314 -7.743 1.00 86.62 196 VAL A N 1
ATOM 1553 C CA . VAL A 1 196 ? 16.227 0.667 -6.329 1.00 86.62 196 VAL A CA 1
ATOM 1554 C C . VAL A 1 196 ? 15.147 0.047 -5.447 1.00 86.62 196 VAL A C 1
ATOM 1556 O O . VAL A 1 196 ? 15.478 -0.531 -4.413 1.00 86.62 196 VAL A O 1
ATOM 1559 N N . VAL A 1 197 ? 13.879 0.070 -5.874 1.00 89.56 197 VAL A N 1
ATOM 1560 C CA . VAL A 1 197 ? 12.781 -0.585 -5.138 1.00 89.56 197 VAL A CA 1
ATOM 1561 C C . VAL A 1 197 ? 13.087 -2.066 -4.903 1.00 89.56 197 VAL A C 1
ATOM 1563 O O . VAL A 1 197 ? 13.006 -2.544 -3.772 1.00 89.56 197 VAL A O 1
ATOM 1566 N N . LEU A 1 198 ? 13.515 -2.778 -5.951 1.00 89.06 198 LEU A N 1
ATOM 1567 C CA . LEU A 1 198 ? 13.871 -4.200 -5.869 1.00 89.06 198 LEU A CA 1
ATOM 1568 C C . LEU A 1 198 ? 15.088 -4.466 -4.968 1.00 89.06 198 LEU A C 1
ATOM 1570 O O . LEU A 1 198 ? 15.206 -5.532 -4.369 1.00 89.06 198 LEU A O 1
ATOM 1574 N N . LEU A 1 199 ? 16.013 -3.509 -4.869 1.00 87.06 199 LEU A N 1
ATOM 1575 C CA . LEU A 1 199 ? 17.156 -3.600 -3.962 1.00 87.06 199 LEU A CA 1
ATOM 1576 C C . LEU A 1 199 ? 16.720 -3.447 -2.499 1.00 87.06 199 LEU A C 1
ATOM 1578 O O . LEU A 1 199 ? 17.182 -4.188 -1.631 1.00 87.06 199 LEU A O 1
ATOM 1582 N N . CYS A 1 200 ? 15.850 -2.474 -2.230 1.00 88.38 200 CYS A N 1
ATOM 1583 C CA . CYS A 1 200 ? 15.355 -2.179 -0.891 1.00 88.38 200 CYS A CA 1
ATOM 1584 C C . CYS A 1 200 ? 14.366 -3.246 -0.397 1.00 88.38 200 CYS A C 1
ATOM 1586 O O . CYS A 1 200 ? 14.255 -3.455 0.807 1.00 88.38 200 CYS A O 1
ATOM 1588 N N . MET A 1 201 ? 13.669 -3.945 -1.295 1.00 92.81 201 MET A N 1
ATOM 1589 C CA . MET A 1 201 ? 12.592 -4.885 -0.963 1.00 92.81 201 MET A CA 1
ATOM 1590 C C . MET A 1 201 ? 12.823 -6.247 -1.636 1.00 92.81 201 MET A C 1
ATOM 1592 O O . MET A 1 201 ? 12.081 -6.625 -2.539 1.00 92.81 201 MET A O 1
ATOM 1596 N N . PRO A 1 202 ? 13.837 -7.018 -1.203 1.00 91.56 202 PRO A N 1
ATOM 1597 C CA . PRO A 1 202 ? 14.337 -8.185 -1.942 1.00 91.56 202 PRO A CA 1
ATOM 1598 C C . PRO A 1 202 ? 13.343 -9.352 -2.077 1.00 91.56 202 PRO A C 1
ATOM 1600 O O . PRO A 1 202 ? 13.559 -10.245 -2.895 1.00 91.56 202 PRO A O 1
ATOM 1603 N N . ASN A 1 203 ? 12.282 -9.371 -1.265 1.00 95.44 203 ASN A N 1
ATOM 1604 C CA . ASN A 1 203 ? 11.244 -10.406 -1.266 1.00 95.44 203 ASN A CA 1
ATOM 1605 C C . ASN A 1 203 ? 9.900 -9.898 -1.817 1.00 95.44 203 ASN A C 1
ATOM 1607 O O . ASN A 1 203 ? 8.877 -10.561 -1.650 1.00 95.44 203 ASN A O 1
ATOM 1611 N N . LEU A 1 204 ? 9.890 -8.733 -2.476 1.00 97.00 204 LEU A N 1
ATOM 1612 C CA . LEU A 1 204 ? 8.672 -8.141 -3.015 1.00 97.00 204 LEU A CA 1
ATOM 1613 C C . LEU A 1 204 ? 8.089 -9.014 -4.139 1.00 97.00 204 LEU A C 1
ATOM 1615 O O . LEU A 1 204 ? 8.758 -9.314 -5.128 1.00 97.00 204 LEU A O 1
ATOM 1619 N N . LEU A 1 205 ? 6.824 -9.401 -3.991 1.00 98.06 205 LEU A N 1
ATOM 1620 C CA . LEU A 1 205 ? 6.066 -10.202 -4.954 1.00 98.06 205 LEU A CA 1
ATOM 1621 C C . LEU A 1 205 ? 5.114 -9.328 -5.774 1.00 98.06 205 LEU A C 1
ATOM 1623 O O . LEU A 1 205 ? 4.984 -9.533 -6.980 1.00 98.06 205 LEU A O 1
ATOM 1627 N N . HIS A 1 206 ? 4.491 -8.329 -5.146 1.00 98.12 206 HIS A N 1
ATOM 1628 C CA . HIS A 1 206 ? 3.494 -7.464 -5.773 1.00 98.12 206 HIS A CA 1
ATOM 1629 C C . HIS A 1 206 ? 3.855 -5.991 -5.582 1.00 98.12 206 HIS A C 1
ATOM 1631 O O . HIS A 1 206 ? 3.968 -5.513 -4.452 1.00 98.12 206 HIS A O 1
ATOM 1637 N N . LEU A 1 207 ? 4.004 -5.265 -6.691 1.00 97.38 207 LEU A N 1
ATOM 1638 C CA . LEU A 1 207 ? 4.307 -3.838 -6.701 1.00 97.38 207 LEU A CA 1
ATOM 1639 C C . LEU A 1 207 ? 3.235 -3.074 -7.474 1.00 97.38 207 LEU A C 1
ATOM 1641 O O . LEU A 1 207 ? 3.074 -3.274 -8.674 1.00 97.38 207 LEU A O 1
ATOM 1645 N N . THR A 1 208 ? 2.537 -2.163 -6.799 1.00 95.12 208 THR A N 1
ATOM 1646 C CA . THR A 1 208 ? 1.626 -1.194 -7.416 1.00 95.12 208 THR A CA 1
ATOM 1647 C C . THR A 1 208 ? 2.120 0.222 -7.150 1.00 95.12 208 THR A C 1
ATOM 1649 O O . THR A 1 208 ? 2.213 0.652 -6.004 1.00 95.12 208 THR A O 1
ATOM 1652 N N . LEU A 1 209 ? 2.422 0.963 -8.210 1.00 92.25 209 LEU A N 1
ATOM 1653 C CA . LEU A 1 209 ? 2.800 2.370 -8.144 1.00 92.25 209 LEU A CA 1
ATOM 1654 C C . LEU A 1 209 ? 1.791 3.174 -8.948 1.00 92.25 209 LEU A C 1
ATOM 1656 O O . LEU A 1 209 ? 1.692 3.032 -10.170 1.00 92.25 209 LEU A O 1
ATOM 1660 N N . ARG A 1 210 ? 1.030 4.020 -8.261 1.00 87.19 210 ARG A N 1
ATOM 1661 C CA . ARG A 1 210 ? 0.058 4.917 -8.881 1.00 87.19 210 ARG A CA 1
ATOM 1662 C C . ARG A 1 210 ? 0.602 6.332 -8.819 1.00 87.19 210 ARG A C 1
ATOM 1664 O O . ARG A 1 210 ? 1.115 6.702 -7.785 1.00 87.19 210 ARG A O 1
ATOM 1671 N N . LYS A 1 211 ? 0.480 7.130 -9.881 1.00 82.31 211 LYS A N 1
ATOM 1672 C CA . LYS A 1 211 ? 0.838 8.564 -9.909 1.00 82.31 211 LYS A CA 1
ATOM 1673 C C . LYS A 1 211 ? 2.295 8.879 -9.503 1.00 82.31 211 LYS A C 1
ATOM 1675 O O . LYS A 1 211 ? 2.588 10.005 -9.114 1.00 82.31 211 LYS A O 1
ATOM 1680 N N . CYS A 1 212 ? 3.216 7.921 -9.626 1.00 83.62 212 CYS A N 1
ATOM 1681 C CA . CYS A 1 212 ? 4.649 8.123 -9.379 1.00 83.62 212 CYS A CA 1
ATOM 1682 C C . CYS A 1 212 ? 5.393 8.456 -10.676 1.00 83.62 212 CYS A C 1
ATOM 1684 O O . CYS A 1 212 ? 5.084 7.906 -11.727 1.00 83.62 212 CYS A O 1
ATOM 1686 N N . GLN A 1 213 ? 6.425 9.289 -10.623 1.00 83.62 213 GLN A N 1
ATOM 1687 C CA . GLN A 1 213 ? 7.289 9.541 -11.770 1.00 83.62 213 GLN A CA 1
ATOM 1688 C C . GLN A 1 213 ? 8.460 8.559 -11.793 1.00 83.62 213 GLN A C 1
ATOM 1690 O O . GLN A 1 213 ? 9.281 8.531 -10.884 1.00 83.62 213 GLN A O 1
ATOM 1695 N N . LEU A 1 214 ? 8.575 7.781 -12.864 1.00 85.25 214 LEU A N 1
ATOM 1696 C CA . LEU A 1 214 ? 9.731 6.913 -13.066 1.00 85.25 214 LEU A CA 1
ATOM 1697 C C . LEU A 1 214 ? 10.940 7.750 -13.493 1.00 85.25 214 LEU A C 1
ATOM 1699 O O . LEU A 1 214 ? 10.837 8.558 -14.421 1.00 85.25 214 LEU A O 1
ATOM 1703 N N . GLN A 1 215 ? 12.085 7.544 -12.849 1.00 79.06 215 GLN A N 1
ATOM 1704 C CA . GLN A 1 215 ? 13.336 8.239 -13.149 1.00 79.06 215 GLN A CA 1
ATOM 1705 C C . GLN A 1 215 ? 14.475 7.265 -13.437 1.00 79.06 215 GLN A C 1
ATOM 1707 O O . GLN A 1 215 ? 14.475 6.132 -12.967 1.00 79.06 215 GLN A O 1
ATOM 1712 N N . GLY A 1 216 ? 15.471 7.734 -14.192 1.00 73.12 216 GLY A N 1
ATOM 1713 C CA . GLY A 1 216 ? 16.681 6.964 -14.465 1.00 73.12 216 GLY A CA 1
ATOM 1714 C C . GLY A 1 216 ? 16.467 5.773 -15.404 1.00 73.12 216 GLY A C 1
ATOM 1715 O O . GLY A 1 216 ? 15.418 5.604 -16.031 1.00 73.12 216 GLY A O 1
ATOM 1716 N N . SER A 1 217 ? 17.508 4.951 -15.536 1.00 80.06 217 SER A N 1
ATOM 1717 C CA . SER A 1 217 ? 17.425 3.693 -16.280 1.00 80.06 217 SER A CA 1
ATOM 1718 C C . SER A 1 217 ? 16.657 2.669 -15.454 1.00 80.06 217 SER A C 1
ATOM 1720 O O . SER A 1 217 ? 17.025 2.418 -14.315 1.00 80.06 217 SER A O 1
ATOM 1722 N N . GLN A 1 218 ? 15.649 2.022 -16.042 1.00 86.12 218 GLN A N 1
ATOM 1723 C CA . GLN A 1 218 ? 14.950 0.918 -15.373 1.00 86.12 218 GLN A CA 1
ATOM 1724 C C . GLN A 1 218 ? 15.702 -0.416 -15.510 1.00 86.12 218 GLN A C 1
ATOM 1726 O O . GLN A 1 218 ? 15.178 -1.460 -15.134 1.00 86.12 218 GLN A O 1
ATOM 1731 N N . ASP A 1 219 ? 16.922 -0.404 -16.058 1.00 84.12 219 ASP A N 1
ATOM 1732 C CA . ASP A 1 219 ? 17.775 -1.583 -16.170 1.00 84.12 219 ASP A CA 1
ATOM 1733 C C . ASP A 1 219 ? 18.539 -1.844 -14.853 1.00 84.12 219 ASP A C 1
ATOM 1735 O O . ASP A 1 219 ? 19.424 -1.057 -14.486 1.00 84.12 219 ASP A O 1
ATOM 1739 N N . PRO A 1 220 ? 18.292 -2.981 -14.169 1.00 83.75 220 PRO A N 1
ATOM 1740 C CA . PRO A 1 220 ? 19.033 -3.378 -12.971 1.00 83.75 220 PRO A CA 1
ATOM 1741 C C . PRO A 1 220 ? 20.537 -3.574 -13.210 1.00 83.75 220 PRO A C 1
ATOM 1743 O O . PRO A 1 220 ? 21.302 -3.707 -12.250 1.00 83.75 220 PRO A O 1
ATOM 1746 N N . ALA A 1 221 ? 21.007 -3.569 -14.465 1.00 80.56 221 ALA A N 1
ATOM 1747 C CA . ALA A 1 221 ? 22.427 -3.524 -14.796 1.00 80.56 221 ALA A CA 1
ATOM 1748 C C . ALA A 1 221 ? 23.166 -2.347 -14.131 1.00 80.56 221 ALA A C 1
ATOM 1750 O O . ALA A 1 221 ? 24.343 -2.498 -13.800 1.00 80.56 221 ALA A O 1
ATOM 1751 N N . GLY A 1 222 ? 22.473 -1.226 -13.887 1.00 71.94 222 GLY A N 1
ATOM 1752 C CA . GLY A 1 222 ? 23.005 -0.051 -13.189 1.00 71.94 222 GLY A CA 1
ATOM 1753 C C . GLY A 1 222 ? 23.216 -0.236 -11.680 1.00 71.94 222 GLY A C 1
ATOM 1754 O O . GLY A 1 222 ? 23.888 0.586 -11.056 1.00 71.94 222 GLY A O 1
ATOM 1755 N N . LEU A 1 223 ? 22.691 -1.314 -11.082 1.00 74.81 223 LEU A N 1
ATOM 1756 C CA . LEU A 1 223 ? 22.885 -1.600 -9.661 1.00 74.81 223 LEU A CA 1
ATOM 1757 C C . LEU A 1 223 ? 24.342 -1.995 -9.358 1.00 74.81 223 LEU A C 1
ATOM 1759 O O . LEU A 1 223 ? 24.965 -2.725 -10.139 1.00 74.81 223 LEU A O 1
ATOM 1763 N N . PRO A 1 224 ? 24.889 -1.610 -8.186 1.00 72.50 224 PRO A N 1
ATOM 1764 C CA . PRO A 1 224 ? 26.227 -2.017 -7.773 1.00 72.50 224 PRO A CA 1
ATOM 1765 C C . PRO A 1 224 ? 26.371 -3.545 -7.775 1.00 72.50 224 PRO A C 1
ATOM 1767 O O . PRO A 1 224 ? 25.653 -4.242 -7.058 1.00 72.50 224 PRO A O 1
ATOM 1770 N N . ALA A 1 225 ? 27.350 -4.075 -8.517 1.00 71.00 225 ALA A N 1
ATOM 1771 C CA . ALA A 1 225 ? 27.534 -5.521 -8.707 1.00 71.00 225 ALA A CA 1
ATOM 1772 C C . ALA A 1 225 ? 27.629 -6.325 -7.393 1.00 71.00 225 ALA A C 1
ATOM 1774 O O . ALA A 1 225 ? 27.221 -7.479 -7.349 1.00 71.00 225 ALA A O 1
ATOM 1775 N N . LYS A 1 226 ? 28.128 -5.710 -6.311 1.00 71.81 226 LYS A N 1
ATOM 1776 C CA . LYS A 1 226 ? 28.239 -6.332 -4.978 1.00 71.81 226 LYS A CA 1
ATOM 1777 C C . LYS A 1 226 ? 26.898 -6.518 -4.255 1.00 71.81 226 LYS A C 1
ATOM 1779 O O . LYS A 1 226 ? 26.837 -7.313 -3.327 1.00 71.81 226 LYS A O 1
ATOM 1784 N N . ARG A 1 227 ? 25.862 -5.759 -4.628 1.00 68.00 227 ARG A N 1
ATOM 1785 C CA . ARG A 1 227 ? 24.534 -5.770 -3.987 1.00 68.00 227 ARG A CA 1
ATOM 1786 C C . ARG A 1 227 ? 23.425 -6.270 -4.911 1.00 68.00 227 ARG A C 1
ATOM 1788 O O . ARG A 1 227 ? 22.295 -6.414 -4.469 1.00 68.00 227 ARG A O 1
ATOM 1795 N N . ARG A 1 228 ? 23.733 -6.527 -6.184 1.00 72.44 228 ARG A N 1
ATOM 1796 C CA . ARG A 1 228 ? 22.756 -6.969 -7.176 1.00 72.44 228 ARG A CA 1
ATOM 1797 C C . ARG A 1 228 ? 22.476 -8.469 -7.001 1.00 72.44 228 ARG A C 1
ATOM 1799 O O . ARG A 1 228 ? 23.388 -9.265 -7.249 1.00 72.44 228 ARG A O 1
ATOM 1806 N N . PRO A 1 229 ? 21.257 -8.881 -6.603 1.00 76.75 229 PRO A N 1
ATOM 1807 C CA . PRO A 1 229 ? 20.902 -10.295 -6.617 1.00 76.75 229 PRO A CA 1
ATOM 1808 C C . PRO A 1 229 ? 20.929 -10.824 -8.057 1.00 76.75 229 PRO A C 1
ATOM 1810 O O . PRO A 1 229 ? 20.949 -10.056 -9.016 1.00 76.75 229 PRO A O 1
ATOM 1813 N N . ARG A 1 230 ? 20.970 -12.148 -8.241 1.00 84.00 230 ARG A N 1
ATOM 1814 C CA . ARG A 1 230 ? 20.965 -12.735 -9.597 1.00 84.00 230 ARG A CA 1
ATOM 1815 C C . ARG A 1 230 ? 19.650 -12.470 -10.335 1.00 84.00 230 ARG A C 1
ATOM 1817 O O . ARG A 1 230 ? 19.664 -12.287 -11.545 1.00 84.00 230 ARG A O 1
ATOM 1824 N N . CYS A 1 231 ? 18.550 -12.470 -9.592 1.00 90.00 231 CYS A N 1
ATOM 1825 C CA . CYS A 1 231 ? 17.190 -12.244 -10.058 1.00 90.00 231 CYS A CA 1
ATOM 1826 C C . CYS A 1 231 ? 16.307 -11.835 -8.871 1.00 90.00 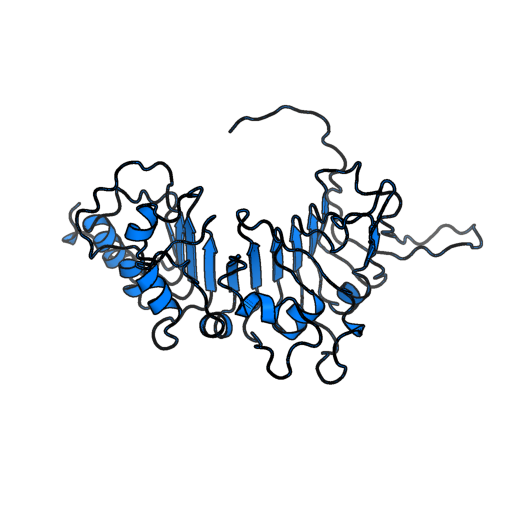231 CYS A C 1
ATOM 1828 O O . CYS A 1 231 ? 16.677 -12.097 -7.723 1.00 90.00 231 CYS A O 1
ATOM 1830 N N . HIS A 1 232 ? 15.144 -11.253 -9.153 1.00 94.12 232 HIS A N 1
ATOM 1831 C CA . HIS A 1 232 ? 14.154 -10.837 -8.161 1.00 94.12 232 HIS A CA 1
ATOM 1832 C C . HIS A 1 232 ? 12.875 -11.698 -8.230 1.00 94.12 232 HIS A C 1
ATOM 1834 O O . HIS A 1 232 ? 12.448 -12.042 -9.336 1.00 94.12 232 HIS A O 1
ATOM 1840 N N . PRO A 1 233 ? 12.223 -12.026 -7.095 1.00 96.19 233 PRO A N 1
ATOM 1841 C CA . PRO A 1 233 ? 11.008 -12.851 -7.060 1.00 96.19 233 PRO A CA 1
ATOM 1842 C C . PRO A 1 233 ? 9.712 -12.121 -7.459 1.00 96.19 233 PRO A C 1
ATOM 1844 O O . PRO A 1 233 ? 8.633 -12.639 -7.187 1.00 96.19 233 PRO A O 1
ATOM 1847 N N . LEU A 1 234 ? 9.787 -10.939 -8.085 1.00 97.12 234 LEU A N 1
ATOM 1848 C CA . LEU A 1 234 ? 8.596 -10.131 -8.378 1.00 97.12 234 LEU A CA 1
ATOM 1849 C C . LEU A 1 234 ? 7.648 -10.902 -9.307 1.00 97.12 234 LEU A C 1
ATOM 1851 O O . LEU A 1 234 ? 8.092 -11.421 -10.328 1.00 97.12 234 LEU A O 1
ATOM 1855 N N . GLN A 1 235 ? 6.364 -10.951 -8.953 1.00 96.19 235 GLN A N 1
ATOM 1856 C CA . GLN A 1 235 ? 5.309 -11.677 -9.669 1.00 96.19 235 GLN A CA 1
ATOM 1857 C C . GLN A 1 235 ? 4.313 -10.741 -10.358 1.00 96.19 235 GLN A C 1
ATOM 1859 O O . GLN A 1 235 ? 3.815 -11.074 -11.431 1.00 96.19 235 GLN A O 1
ATOM 1864 N N . SER A 1 236 ? 4.037 -9.570 -9.777 1.00 96.44 236 SER A N 1
ATOM 1865 C CA . SER A 1 236 ? 3.098 -8.594 -10.336 1.00 96.44 236 SER A CA 1
ATOM 1866 C C . SER A 1 236 ? 3.663 -7.178 -10.272 1.00 96.44 236 SER A C 1
ATOM 1868 O O . SER A 1 236 ? 4.132 -6.733 -9.220 1.00 96.44 236 SER A O 1
ATOM 1870 N N . LEU A 1 237 ? 3.611 -6.473 -11.404 1.00 96.06 237 LEU A N 1
ATOM 1871 C CA . LEU A 1 237 ? 3.962 -5.061 -11.527 1.00 96.06 237 LEU A CA 1
ATOM 1872 C C . LEU A 1 237 ? 2.781 -4.284 -12.113 1.00 96.06 237 LEU A C 1
ATOM 1874 O O . LEU A 1 237 ? 2.411 -4.490 -13.270 1.00 96.06 237 LEU A O 1
ATOM 1878 N N . HIS A 1 238 ? 2.248 -3.333 -11.348 1.00 93.31 238 HIS A N 1
ATOM 1879 C CA . HIS A 1 238 ? 1.239 -2.383 -11.799 1.00 93.31 238 HIS A CA 1
ATOM 1880 C C . HIS A 1 238 ? 1.759 -0.955 -11.717 1.00 93.31 238 HIS A C 1
ATOM 1882 O O . HIS A 1 238 ? 1.994 -0.415 -10.641 1.00 93.31 238 HIS A O 1
ATOM 1888 N N . LEU A 1 239 ? 1.908 -0.328 -12.876 1.00 89.62 239 LEU A N 1
ATOM 1889 C CA . LEU A 1 239 ? 2.232 1.081 -13.016 1.00 89.62 239 LEU A CA 1
ATOM 1890 C C . LEU A 1 239 ? 0.981 1.792 -13.522 1.00 89.62 239 LEU A C 1
ATOM 1892 O O . LEU A 1 239 ? 0.529 1.534 -14.637 1.00 89.62 239 LEU A O 1
ATOM 1896 N N . TYR A 1 240 ? 0.397 2.656 -12.695 1.00 84.38 240 TYR A N 1
ATOM 1897 C CA . TYR A 1 240 ? -0.792 3.430 -13.036 1.00 84.38 240 TYR A CA 1
ATOM 1898 C C . TYR A 1 240 ? -0.471 4.919 -13.026 1.00 84.38 240 TYR A C 1
ATOM 1900 O O . TYR A 1 240 ? -0.081 5.469 -12.008 1.00 84.38 240 TYR A O 1
ATOM 1908 N N . TRP A 1 241 ? -0.686 5.609 -14.136 1.00 77.75 241 TRP A N 1
ATOM 1909 C CA . TRP A 1 241 ? -0.393 7.030 -14.275 1.00 77.75 241 TRP A CA 1
ATOM 1910 C C . TRP A 1 241 ? 1.049 7.386 -13.890 1.00 77.75 241 TRP A C 1
ATOM 1912 O O . TRP A 1 241 ? 1.284 8.365 -13.189 1.00 77.75 241 TRP A O 1
ATOM 1922 N N . ALA A 1 242 ? 2.007 6.568 -14.330 1.00 76.81 242 ALA A N 1
ATOM 1923 C CA . ALA A 1 242 ? 3.411 6.722 -13.980 1.00 76.81 242 ALA A CA 1
ATOM 1924 C C . ALA A 1 242 ? 4.217 7.347 -15.136 1.00 76.81 242 ALA A C 1
ATOM 1926 O O . ALA A 1 242 ? 4.694 6.615 -16.010 1.00 76.81 242 ALA A O 1
ATOM 1927 N N . PRO A 1 243 ? 4.317 8.687 -15.245 1.00 75.25 243 PRO A N 1
ATOM 1928 C CA . PRO A 1 243 ? 5.083 9.313 -16.318 1.00 75.25 243 PRO A CA 1
ATOM 1929 C C . PRO A 1 243 ? 6.579 9.048 -16.145 1.00 75.25 243 PRO A C 1
ATOM 1931 O O . PRO A 1 243 ? 7.090 8.975 -15.031 1.00 75.25 243 PRO A O 1
ATOM 1934 N N . PHE A 1 244 ? 7.299 8.969 -17.259 1.00 73.31 244 PHE A N 1
ATOM 1935 C CA . PHE A 1 244 ? 8.757 8.870 -17.246 1.00 73.31 244 PHE A CA 1
ATOM 1936 C C . PHE A 1 244 ? 9.389 10.275 -17.245 1.00 73.31 244 PHE A C 1
ATOM 1938 O O . PHE A 1 244 ? 8.900 11.192 -17.915 1.00 73.31 244 PHE A O 1
ATOM 1945 N N . ALA A 1 245 ? 10.431 10.494 -16.439 1.00 62.06 245 ALA A N 1
ATOM 1946 C CA . ALA A 1 245 ? 11.040 11.809 -16.265 1.00 62.06 245 ALA A CA 1
ATOM 1947 C C . ALA A 1 245 ? 11.703 12.350 -17.537 1.00 62.06 245 ALA A C 1
ATOM 1949 O O . ALA A 1 245 ? 12.615 11.760 -18.111 1.00 62.06 245 ALA A O 1
ATOM 1950 N N . GLY A 1 246 ? 11.243 13.544 -17.925 1.00 52.00 246 GLY A N 1
ATOM 1951 C CA . GLY A 1 246 ? 11.629 14.263 -19.140 1.00 52.00 246 GLY A CA 1
ATOM 1952 C C . GLY A 1 246 ? 10.494 14.453 -20.157 1.00 52.00 246 GLY A C 1
ATOM 1953 O O . GLY A 1 246 ? 10.692 15.133 -21.159 1.00 52.00 246 GLY A O 1
ATOM 1954 N N . VAL A 1 247 ? 9.285 13.969 -19.853 1.00 47.88 247 VAL A N 1
ATOM 1955 C CA . VAL A 1 247 ? 8.050 14.218 -20.630 1.00 47.88 247 VAL A CA 1
ATOM 1956 C C . VAL A 1 247 ? 7.475 15.635 -20.430 1.00 47.88 247 VAL A C 1
ATOM 1958 O O . VAL A 1 247 ? 6.753 16.129 -21.291 1.00 47.88 247 VAL A O 1
ATOM 1961 N N . PHE A 1 248 ? 7.831 16.326 -19.340 1.00 46.75 248 PHE A N 1
ATOM 1962 C CA . PHE A 1 248 ? 7.339 17.682 -19.022 1.00 46.75 248 PHE A CA 1
ATOM 1963 C C . PHE A 1 248 ? 8.430 18.765 -18.990 1.00 46.75 248 PHE A C 1
ATOM 1965 O O . PHE A 1 248 ? 8.171 19.885 -18.562 1.00 46.75 248 PHE A O 1
ATOM 1972 N N . GLY A 1 249 ? 9.653 18.457 -19.434 1.00 39.84 249 GLY A N 1
ATOM 1973 C CA . GLY A 1 249 ? 10.718 19.457 -19.525 1.00 39.84 249 GLY A CA 1
ATOM 1974 C C . GLY A 1 249 ? 10.501 20.383 -20.720 1.00 39.84 249 GLY A C 1
ATOM 1975 O O . GLY A 1 249 ? 10.286 19.891 -21.825 1.00 39.84 249 GLY A O 1
ATOM 1976 N N . ASP A 1 250 ? 10.590 21.697 -20.491 1.00 37.03 250 ASP A N 1
ATOM 1977 C CA . ASP A 1 250 ? 10.461 22.823 -21.434 1.00 37.03 250 ASP A CA 1
ATOM 1978 C C . ASP A 1 250 ? 11.303 22.705 -22.723 1.00 37.03 250 ASP A C 1
ATOM 1980 O O . ASP A 1 250 ? 12.238 23.469 -22.983 1.00 37.03 250 ASP A O 1
ATOM 1984 N N . LYS A 1 251 ? 10.968 21.761 -23.599 1.00 40.94 251 LYS A N 1
ATOM 1985 C CA . LYS A 1 251 ? 11.539 21.668 -24.937 1.00 40.94 251 LYS A CA 1
ATOM 1986 C C . LYS A 1 251 ? 10.450 21.951 -25.955 1.00 40.94 251 LYS A C 1
ATOM 1988 O O . LYS A 1 251 ? 9.610 21.120 -26.278 1.00 40.94 251 LYS A O 1
ATOM 1993 N N . LYS A 1 252 ? 10.490 23.211 -26.396 1.00 40.78 252 LYS A N 1
ATOM 1994 C CA . LYS A 1 252 ? 10.028 23.752 -27.679 1.00 40.78 252 LYS A CA 1
ATOM 1995 C C . LYS A 1 252 ? 9.533 22.671 -28.650 1.00 40.78 252 LYS A C 1
ATOM 1997 O O . LYS A 1 252 ? 10.314 21.814 -29.035 1.00 40.78 252 LYS A O 1
ATOM 2002 N N . LYS A 1 253 ? 8.267 22.800 -29.070 1.00 37.81 253 LYS A N 1
ATOM 2003 C CA . LYS A 1 253 ? 7.657 22.258 -30.302 1.00 37.81 253 LYS A CA 1
ATOM 2004 C C . LYS A 1 253 ? 8.468 21.150 -31.001 1.00 37.81 253 LYS A C 1
ATOM 2006 O O . LYS A 1 253 ? 9.349 21.457 -31.799 1.00 37.81 253 LYS A O 1
ATOM 2011 N N . GLY A 1 254 ? 8.075 19.899 -30.768 1.00 40.41 254 GLY A N 1
ATOM 2012 C CA . GLY A 1 254 ? 8.475 18.753 -31.589 1.00 40.41 254 GLY A CA 1
ATOM 2013 C C . GLY A 1 254 ? 8.988 17.579 -30.762 1.00 40.41 254 GLY A C 1
ATOM 2014 O O . GLY A 1 254 ? 10.180 17.483 -30.510 1.00 40.41 254 GLY A O 1
ATOM 2015 N N . GLU A 1 255 ? 8.062 16.709 -30.352 1.00 45.50 255 GLU A N 1
ATOM 2016 C CA . GLU A 1 255 ? 8.294 15.275 -30.115 1.00 45.50 255 GLU A CA 1
ATOM 2017 C C . GLU A 1 255 ? 9.513 14.887 -29.255 1.00 45.50 255 GLU A C 1
ATOM 2019 O O . GLU A 1 255 ? 10.497 14.331 -29.738 1.00 45.50 255 GLU A O 1
ATOM 2024 N N . CYS A 1 256 ? 9.423 15.053 -27.931 1.00 41.91 256 CYS A N 1
ATOM 2025 C CA . CYS A 1 256 ? 10.246 14.229 -27.040 1.00 41.91 256 CYS A CA 1
ATOM 2026 C C . CYS A 1 256 ? 9.517 12.901 -26.769 1.00 41.91 256 CYS A C 1
ATOM 2028 O O . CYS A 1 256 ? 8.874 12.721 -25.736 1.00 41.91 256 CYS A O 1
ATOM 2030 N N . ILE A 1 257 ? 9.582 11.979 -27.734 1.00 54.66 257 ILE A N 1
ATOM 2031 C CA . ILE A 1 257 ? 9.078 10.602 -27.607 1.00 54.66 257 ILE A CA 1
ATOM 2032 C C . ILE A 1 257 ? 10.069 9.827 -26.729 1.00 54.66 257 ILE A C 1
ATOM 2034 O O . ILE A 1 257 ? 10.976 9.155 -27.220 1.00 54.66 257 ILE A O 1
ATOM 2038 N N . GLN A 1 258 ? 9.962 9.965 -25.409 1.00 67.25 258 GLN A N 1
ATOM 2039 C CA . GLN A 1 258 ? 10.823 9.204 -24.505 1.00 67.25 258 GLN A CA 1
ATOM 2040 C C . GLN A 1 258 ? 10.417 7.729 -24.479 1.00 67.25 258 GLN A C 1
ATOM 2042 O O . GLN A 1 258 ? 9.231 7.398 -24.422 1.00 67.25 258 GLN A O 1
ATOM 2047 N N . THR A 1 259 ? 11.421 6.852 -24.535 1.00 73.12 259 THR A N 1
ATOM 2048 C CA . THR A 1 259 ? 11.243 5.399 -24.494 1.00 73.12 259 THR A CA 1
ATOM 2049 C C . THR A 1 259 ? 11.412 4.895 -23.066 1.00 73.12 259 THR A C 1
ATOM 2051 O O . THR A 1 259 ? 12.487 5.038 -22.492 1.00 73.12 259 THR A O 1
ATOM 2054 N N . LEU A 1 260 ? 10.371 4.273 -22.520 1.00 78.75 260 LEU A N 1
ATOM 2055 C CA . LEU A 1 260 ? 10.434 3.471 -21.305 1.00 78.75 260 LEU A CA 1
ATOM 2056 C C . LEU A 1 260 ? 10.899 2.056 -21.678 1.00 78.75 260 LEU A C 1
ATOM 2058 O O . LEU A 1 260 ? 10.118 1.272 -22.215 1.00 78.75 260 LEU A O 1
ATOM 2062 N N . ASP A 1 261 ? 12.169 1.741 -21.430 1.00 81.25 261 ASP A N 1
ATOM 2063 C CA . ASP A 1 261 ? 12.720 0.396 -21.635 1.00 81.25 261 ASP A CA 1
ATOM 2064 C C . ASP A 1 261 ? 12.671 -0.414 -20.334 1.00 81.25 261 ASP A C 1
ATOM 2066 O O . ASP A 1 261 ? 13.343 -0.084 -19.361 1.00 81.25 261 ASP A O 1
ATOM 2070 N N . LEU A 1 262 ? 11.869 -1.478 -20.328 1.00 86.88 262 LEU A N 1
ATOM 2071 C CA . LEU A 1 262 ? 11.714 -2.415 -19.213 1.00 86.88 262 LEU A CA 1
ATOM 2072 C C . LEU A 1 262 ? 12.363 -3.776 -19.512 1.00 86.88 262 LEU A C 1
ATOM 2074 O O . LEU A 1 262 ? 12.176 -4.731 -18.763 1.00 86.88 262 LEU A O 1
ATOM 2078 N N . THR A 1 263 ? 13.133 -3.896 -20.595 1.00 84.75 263 THR A N 1
ATOM 2079 C CA . THR A 1 263 ? 13.769 -5.155 -21.009 1.00 84.75 263 THR A CA 1
ATOM 2080 C C . THR A 1 263 ? 14.656 -5.742 -19.914 1.00 84.75 263 THR A C 1
ATOM 2082 O O . THR A 1 263 ? 14.498 -6.906 -19.544 1.00 84.75 263 THR A O 1
ATOM 2085 N N . GLY A 1 264 ? 15.587 -4.940 -19.388 1.00 86.25 264 GLY A N 1
ATOM 2086 C CA . GLY A 1 264 ? 16.482 -5.366 -18.310 1.00 86.25 264 GLY A CA 1
ATOM 2087 C C . GLY A 1 264 ? 15.705 -5.746 -17.050 1.00 86.25 264 GLY A C 1
ATOM 2088 O O . GLY A 1 264 ? 15.974 -6.784 -16.451 1.00 86.25 264 GLY A O 1
ATOM 2089 N N . PHE A 1 265 ? 14.682 -4.957 -16.708 1.00 90.88 265 PHE A N 1
ATOM 2090 C CA . PHE A 1 265 ? 13.817 -5.190 -15.552 1.00 90.88 265 PHE A CA 1
ATOM 2091 C C . PHE A 1 265 ? 13.077 -6.532 -15.622 1.00 90.88 265 PHE A C 1
ATOM 2093 O O . PHE A 1 265 ? 13.147 -7.327 -14.688 1.00 90.88 265 PHE A O 1
ATOM 2100 N N . VAL A 1 266 ? 12.404 -6.813 -16.742 1.00 89.75 266 VAL A N 1
ATOM 2101 C CA . VAL A 1 266 ? 11.653 -8.063 -16.936 1.00 89.75 266 VAL A CA 1
ATOM 2102 C C . VAL A 1 266 ? 12.591 -9.270 -16.912 1.00 89.75 266 VAL A C 1
ATOM 2104 O O . VAL A 1 266 ? 12.311 -10.252 -16.234 1.00 89.75 266 VAL A O 1
ATOM 2107 N N . ASN A 1 267 ? 13.751 -9.186 -17.571 1.00 87.19 267 ASN A N 1
ATOM 2108 C CA . ASN A 1 267 ? 14.737 -10.273 -17.545 1.00 87.19 267 ASN A CA 1
ATOM 2109 C C . ASN A 1 267 ? 15.326 -10.508 -16.143 1.00 87.19 267 ASN A C 1
ATOM 2111 O O . ASN A 1 267 ? 15.720 -11.626 -15.814 1.00 87.19 267 ASN A O 1
ATOM 2115 N N . PHE A 1 268 ? 15.379 -9.468 -15.310 1.00 91.06 268 PHE A N 1
ATOM 2116 C CA . PHE A 1 268 ? 15.796 -9.569 -13.915 1.00 91.06 268 PHE A CA 1
ATOM 2117 C C . PHE A 1 268 ? 14.721 -10.175 -13.002 1.00 91.06 268 PHE A C 1
ATOM 2119 O O . PHE A 1 268 ? 15.056 -10.711 -11.944 1.00 91.06 268 PHE A O 1
ATOM 2126 N N . CYS A 1 269 ? 13.451 -10.135 -13.412 1.00 93.69 269 CYS A N 1
ATOM 2127 C CA . CYS A 1 269 ? 12.302 -10.672 -12.684 1.00 93.69 269 CYS A CA 1
ATOM 2128 C C . CYS A 1 269 ? 11.713 -11.885 -13.429 1.00 93.69 269 CYS A C 1
ATOM 2130 O O . CYS A 1 269 ? 10.627 -11.795 -13.998 1.00 93.69 269 CYS A O 1
ATOM 2132 N N . PRO A 1 270 ? 12.390 -13.049 -13.441 1.00 90.12 270 PRO A N 1
ATOM 2133 C CA . PRO A 1 270 ? 11.976 -14.201 -14.246 1.00 90.12 270 PRO A CA 1
ATOM 2134 C C . PRO A 1 270 ? 10.617 -14.792 -13.840 1.00 90.12 270 PRO A C 1
ATOM 2136 O O . PRO A 1 270 ? 10.037 -15.552 -14.613 1.00 90.12 270 PRO A O 1
ATOM 2139 N N . HIS A 1 271 ? 10.117 -14.454 -12.648 1.00 91.88 271 HIS A N 1
ATOM 2140 C CA . HIS A 1 271 ? 8.824 -14.889 -12.115 1.00 91.88 271 HIS A CA 1
ATOM 2141 C C . HIS A 1 271 ? 7.683 -13.893 -12.353 1.00 91.88 271 HIS A C 1
ATOM 2143 O O . HIS A 1 271 ? 6.563 -14.169 -11.926 1.00 91.88 271 HIS A O 1
ATOM 2149 N N . LEU A 1 272 ? 7.947 -12.764 -13.020 1.00 92.69 272 LEU A N 1
ATOM 2150 C CA . LEU A 1 272 ? 6.931 -11.762 -13.310 1.00 92.69 272 LEU A CA 1
ATOM 2151 C C . LEU A 1 272 ? 5.859 -12.382 -14.219 1.00 92.69 272 LEU A C 1
ATOM 2153 O O . LEU A 1 272 ? 6.133 -12.836 -15.320 1.00 92.69 272 LEU A O 1
ATOM 2157 N N . ASP A 1 273 ? 4.630 -12.459 -13.736 1.00 88.00 273 ASP A N 1
ATOM 2158 C CA . ASP A 1 273 ? 3.530 -13.131 -14.431 1.00 88.00 273 ASP A CA 1
ATOM 2159 C C . ASP A 1 273 ? 2.414 -12.147 -14.795 1.00 88.00 273 ASP A C 1
ATOM 2161 O O . ASP A 1 273 ? 1.696 -12.348 -15.779 1.00 88.00 273 ASP A O 1
ATOM 2165 N N . GLU A 1 274 ? 2.323 -11.042 -14.053 1.00 89.06 274 GLU A N 1
ATOM 2166 C CA . GLU A 1 274 ? 1.393 -9.950 -14.301 1.00 89.06 274 GLU A CA 1
ATOM 2167 C C . GLU A 1 274 ? 2.134 -8.629 -14.545 1.00 89.06 274 GLU A C 1
ATOM 2169 O O . GLU A 1 274 ? 2.894 -8.151 -13.700 1.00 89.06 274 GLU A O 1
ATOM 2174 N N . LEU A 1 275 ? 1.878 -8.006 -15.695 1.00 89.44 275 LEU A N 1
ATOM 2175 C CA . LEU A 1 275 ? 2.405 -6.691 -16.047 1.00 89.44 275 LEU A CA 1
ATOM 2176 C C . LEU A 1 275 ? 1.266 -5.768 -16.494 1.00 89.44 275 LEU A C 1
ATOM 2178 O O . LEU A 1 275 ? 0.652 -5.961 -17.544 1.00 89.44 275 LEU A O 1
ATOM 2182 N N . LEU A 1 276 ? 0.983 -4.747 -15.689 1.00 86.50 276 LEU A N 1
ATOM 2183 C CA . LEU A 1 276 ? -0.083 -3.775 -15.913 1.00 86.50 276 LEU A CA 1
ATOM 2184 C C . LEU A 1 276 ? 0.540 -2.380 -16.078 1.00 86.50 276 LEU A C 1
ATOM 2186 O O . LEU A 1 276 ? 1.088 -1.821 -15.133 1.00 86.50 276 LEU A O 1
ATOM 2190 N N . LEU A 1 277 ? 0.468 -1.815 -17.282 1.00 84.94 277 LEU A N 1
ATOM 2191 C CA . LEU A 1 277 ? 1.010 -0.502 -17.643 1.00 84.94 277 LEU A CA 1
ATOM 2192 C C . LEU A 1 277 ? -0.136 0.413 -18.076 1.00 84.94 277 LEU A C 1
ATOM 2194 O O . LEU A 1 277 ? -0.539 0.442 -19.238 1.00 84.94 277 LEU A O 1
ATOM 2198 N N . HIS A 1 278 ? -0.705 1.150 -17.135 1.00 79.75 278 HIS A N 1
ATOM 2199 C CA . HIS A 1 278 ? -1.898 1.962 -17.352 1.00 79.75 278 HIS A CA 1
ATOM 2200 C C . HIS A 1 278 ? -1.540 3.435 -17.240 1.00 79.75 278 HIS A C 1
ATOM 2202 O O . HIS A 1 278 ? -1.049 3.874 -16.213 1.00 79.75 278 HIS A O 1
ATOM 2208 N N . ASN A 1 279 ? -1.796 4.238 -18.266 1.00 72.31 279 ASN A N 1
ATOM 2209 C CA . ASN A 1 279 ? -1.497 5.671 -18.287 1.00 72.31 279 ASN A CA 1
ATOM 2210 C C . ASN A 1 279 ? -0.030 6.013 -17.964 1.00 72.31 279 ASN A C 1
ATOM 2212 O O . ASN A 1 279 ? 0.259 7.112 -17.494 1.00 72.31 279 ASN A O 1
ATOM 2216 N N . CYS A 1 280 ? 0.908 5.095 -18.208 1.00 69.19 280 CYS A N 1
ATOM 2217 C CA . CYS A 1 280 ? 2.336 5.381 -18.139 1.00 69.19 280 CYS A CA 1
ATOM 2218 C C . CYS A 1 280 ? 2.662 6.335 -19.289 1.00 69.19 280 CYS A C 1
ATOM 2220 O O . CYS A 1 280 ? 2.858 5.891 -20.416 1.00 69.19 280 CYS A O 1
ATOM 2222 N N . CYS A 1 281 ? 2.601 7.646 -19.047 1.00 66.56 281 CYS A N 1
ATOM 2223 C CA . CYS A 1 281 ? 2.805 8.685 -20.054 1.00 66.56 281 CYS A CA 1
ATOM 2224 C C . CYS A 1 281 ? 4.242 8.627 -20.606 1.00 66.56 281 CYS A C 1
ATOM 2226 O O . CYS A 1 281 ? 5.102 9.391 -20.174 1.00 66.56 281 CYS A O 1
ATOM 2228 N N . ALA A 1 282 ? 4.502 7.714 -21.537 1.00 65.88 282 ALA A N 1
ATOM 2229 C CA . ALA A 1 282 ? 5.754 7.521 -22.251 1.00 65.88 282 ALA A CA 1
ATOM 2230 C C . ALA A 1 282 ? 5.465 7.553 -23.756 1.00 65.88 282 ALA A C 1
ATOM 2232 O O . ALA A 1 282 ? 4.424 7.074 -24.206 1.00 65.88 282 ALA A O 1
ATOM 2233 N N . GLY A 1 283 ? 6.384 8.117 -24.539 1.00 58.72 283 GLY A N 1
ATOM 2234 C CA . GLY A 1 283 ? 6.232 8.169 -25.993 1.00 58.72 283 GLY A CA 1
ATOM 2235 C C . GLY A 1 283 ? 6.370 6.791 -26.647 1.00 58.72 283 GLY A C 1
ATOM 2236 O O . GLY A 1 283 ? 5.722 6.527 -27.654 1.00 58.72 283 GLY A O 1
ATOM 2237 N N . ARG A 1 284 ? 7.189 5.909 -26.058 1.00 66.69 284 ARG A N 1
ATOM 2238 C CA . ARG A 1 284 ? 7.408 4.521 -26.488 1.00 66.69 284 ARG A CA 1
ATOM 2239 C C . ARG A 1 284 ? 7.631 3.614 -25.277 1.00 66.69 284 ARG A C 1
ATOM 2241 O O . ARG A 1 284 ? 8.235 4.042 -24.300 1.00 66.69 284 ARG A O 1
ATOM 2248 N N . ILE A 1 285 ? 7.211 2.351 -25.364 1.00 74.19 285 ILE A N 1
ATOM 2249 C CA . ILE A 1 285 ? 7.506 1.305 -24.369 1.00 74.19 285 ILE A CA 1
ATOM 2250 C C . ILE A 1 285 ? 8.270 0.172 -25.066 1.00 74.19 285 ILE A C 1
ATOM 2252 O O . ILE A 1 285 ? 7.841 -0.307 -26.117 1.00 74.19 285 ILE A O 1
ATOM 2256 N N . LEU A 1 286 ? 9.407 -0.246 -24.505 1.00 75.06 286 LEU A N 1
ATOM 2257 C CA . LEU A 1 286 ? 10.242 -1.332 -25.018 1.00 75.06 286 LEU A CA 1
ATOM 2258 C C . LEU A 1 286 ? 10.345 -2.458 -23.982 1.00 75.06 286 LEU A C 1
ATOM 2260 O O . LEU A 1 286 ? 10.782 -2.239 -22.858 1.00 75.06 286 LEU A O 1
ATOM 2264 N N . ILE A 1 287 ? 9.950 -3.669 -24.378 1.00 78.50 287 ILE A N 1
ATOM 2265 C CA . ILE A 1 287 ? 10.098 -4.890 -23.580 1.00 78.50 287 ILE A CA 1
ATOM 2266 C C . ILE A 1 287 ? 10.580 -5.998 -24.520 1.00 78.50 287 ILE A C 1
ATOM 2268 O O . ILE A 1 287 ? 9.839 -6.447 -25.391 1.00 78.50 287 ILE A O 1
ATOM 2272 N N . ASN A 1 288 ? 11.827 -6.435 -24.366 1.00 71.88 288 ASN A N 1
ATOM 2273 C CA . ASN A 1 288 ? 12.424 -7.494 -25.178 1.00 71.88 288 ASN A CA 1
ATOM 2274 C C . ASN A 1 288 ? 12.804 -8.713 -24.314 1.00 71.88 288 ASN A C 1
ATOM 2276 O O . ASN A 1 288 ? 13.962 -8.890 -23.938 1.00 71.88 288 ASN A O 1
ATOM 2280 N N . ALA A 1 289 ? 11.819 -9.560 -24.007 1.00 71.75 289 ALA A N 1
ATOM 2281 C CA . ALA A 1 289 ? 11.979 -10.730 -23.139 1.00 71.75 289 ALA A CA 1
ATOM 2282 C C . ALA A 1 289 ? 11.437 -12.017 -23.811 1.00 71.75 289 ALA A C 1
ATOM 2284 O O . ALA A 1 289 ? 10.418 -12.555 -23.383 1.00 71.75 289 ALA A O 1
ATOM 2285 N N . PRO A 1 290 ? 12.116 -12.541 -24.857 1.00 64.75 290 PRO A N 1
ATOM 2286 C CA . PRO A 1 290 ? 11.643 -13.664 -25.686 1.00 64.75 290 PRO A CA 1
ATOM 2287 C C . PRO A 1 290 ? 11.388 -14.974 -24.944 1.00 64.75 290 PRO A C 1
ATOM 2289 O O . PRO A 1 290 ? 10.691 -15.843 -25.460 1.00 64.75 290 PRO A O 1
ATOM 2292 N N . GLN A 1 291 ? 11.971 -15.135 -23.759 1.00 70.44 291 GLN A N 1
ATOM 2293 C CA . GLN A 1 291 ? 11.837 -16.338 -22.937 1.00 70.44 291 GLN A CA 1
ATOM 2294 C C . GLN A 1 291 ? 10.759 -16.202 -21.859 1.00 70.44 291 GLN A C 1
ATOM 2296 O O . GLN A 1 291 ? 10.564 -17.121 -21.068 1.00 70.44 291 GLN A O 1
ATOM 2301 N N . HIS A 1 292 ? 10.081 -15.058 -21.802 1.00 73.38 292 HIS A N 1
ATOM 2302 C CA . HIS A 1 292 ? 9.185 -14.725 -20.716 1.00 73.38 292 HIS A CA 1
ATOM 2303 C C . HIS A 1 292 ? 7.726 -14.792 -21.165 1.00 73.38 292 HIS A C 1
ATOM 2305 O O . HIS A 1 292 ? 7.383 -14.445 -22.300 1.00 73.38 292 HIS A O 1
ATOM 2311 N N . SER A 1 293 ? 6.875 -15.304 -20.278 1.00 73.81 293 SER A N 1
ATOM 2312 C CA . SER A 1 293 ? 5.455 -15.503 -20.547 1.00 73.81 293 SER A CA 1
ATOM 2313 C C . SER A 1 293 ? 4.616 -14.923 -19.422 1.00 73.81 293 SER A C 1
ATOM 2315 O O . SER A 1 293 ? 4.770 -15.364 -18.287 1.00 73.81 293 SER A O 1
ATOM 2317 N N . PHE A 1 294 ? 3.695 -14.019 -19.748 1.00 76.75 294 PHE A N 1
ATOM 2318 C CA . PHE A 1 294 ? 2.784 -13.416 -18.775 1.00 76.75 294 PHE A CA 1
ATOM 2319 C C . PHE A 1 294 ? 1.445 -14.150 -18.758 1.00 76.75 294 PHE A C 1
ATOM 2321 O O . PHE A 1 294 ? 0.883 -14.433 -19.815 1.00 76.75 294 PHE A O 1
ATOM 2328 N N . THR A 1 295 ? 0.878 -14.421 -17.588 1.00 75.94 295 THR A N 1
ATOM 2329 C CA . THR A 1 295 ? -0.550 -14.764 -17.496 1.00 75.94 295 THR A CA 1
ATOM 2330 C C . THR A 1 295 ? -1.414 -13.545 -17.789 1.00 75.94 295 THR A C 1
ATOM 2332 O O . THR A 1 295 ? -2.448 -13.680 -18.440 1.00 75.94 295 THR A O 1
ATOM 2335 N N . ARG A 1 296 ? -0.972 -12.348 -17.380 1.00 73.62 296 ARG A N 1
ATOM 2336 C CA . ARG A 1 296 ? -1.713 -11.103 -17.587 1.00 73.62 296 ARG A CA 1
ATOM 2337 C C . ARG A 1 296 ? -0.796 -9.979 -18.055 1.00 73.62 296 ARG A C 1
ATOM 2339 O O . ARG A 1 296 ? 0.096 -9.555 -17.331 1.00 73.62 296 ARG A O 1
ATOM 2346 N N . LEU A 1 297 ? -1.066 -9.443 -19.241 1.00 80.31 297 LEU A N 1
ATOM 2347 C CA . LEU A 1 297 ? -0.429 -8.234 -19.756 1.00 80.31 297 LEU A CA 1
ATOM 2348 C C . LEU A 1 297 ? -1.516 -7.230 -20.136 1.00 80.31 297 LEU A C 1
ATOM 2350 O O . LEU A 1 297 ? -2.357 -7.524 -20.980 1.00 80.31 297 LEU A O 1
ATOM 2354 N N . SER A 1 298 ? -1.510 -6.050 -19.523 1.00 74.56 298 SER A N 1
ATOM 2355 C CA . SER A 1 298 ? -2.488 -5.000 -19.816 1.00 74.56 298 SER A CA 1
ATOM 2356 C C . SER A 1 298 ? -1.779 -3.674 -20.016 1.00 74.56 298 SER A C 1
ATOM 2358 O O . SER A 1 298 ? -1.085 -3.202 -19.121 1.00 74.56 298 SER A O 1
ATOM 2360 N N . ILE A 1 299 ? -1.959 -3.068 -21.187 1.00 75.50 299 ILE A N 1
ATOM 2361 C CA . ILE A 1 299 ? -1.396 -1.760 -21.517 1.00 75.50 299 ILE A CA 1
ATOM 2362 C C . ILE A 1 299 ? -2.555 -0.851 -21.908 1.00 75.50 299 ILE A C 1
ATOM 2364 O O . ILE A 1 299 ? -3.274 -1.145 -22.858 1.00 75.50 299 ILE A O 1
ATOM 2368 N N . TYR A 1 300 ? -2.756 0.230 -21.159 1.00 66.38 300 TYR A N 1
ATOM 2369 C CA . TYR A 1 300 ? -3.903 1.129 -21.310 1.00 66.38 300 TYR A CA 1
ATOM 2370 C C . TYR A 1 300 ? -3.452 2.592 -21.301 1.00 66.38 300 TYR A C 1
ATOM 2372 O O . TYR A 1 300 ? -2.531 2.936 -20.564 1.00 66.38 300 TYR A O 1
ATOM 2380 N N . SER A 1 301 ? -4.096 3.465 -22.083 1.00 63.56 301 SER A N 1
ATOM 2381 C CA . SER A 1 301 ? -3.816 4.908 -22.103 1.00 63.56 301 SER A CA 1
ATOM 2382 C C . SER A 1 301 ? -5.067 5.747 -22.359 1.00 63.56 301 SER A C 1
ATOM 2384 O O . SER A 1 301 ? -5.790 5.508 -23.321 1.00 63.56 301 SER A O 1
ATOM 2386 N N . LEU A 1 302 ? -5.263 6.788 -21.545 1.00 51.03 302 LEU A N 1
ATOM 2387 C CA . LEU A 1 302 ? -6.307 7.810 -21.686 1.00 51.03 302 LEU A CA 1
ATOM 2388 C C . LEU A 1 302 ? -6.030 8.819 -22.817 1.00 51.03 302 LEU A C 1
ATOM 2390 O O . LEU A 1 302 ? -6.922 9.577 -23.190 1.00 51.03 302 LEU A O 1
ATOM 2394 N N . ARG A 1 303 ? -4.797 8.870 -23.342 1.00 52.88 303 ARG A N 1
ATOM 2395 C CA . ARG A 1 303 ? -4.397 9.712 -24.486 1.00 52.88 303 ARG A CA 1
ATOM 2396 C C . ARG A 1 303 ? -3.685 8.859 -25.538 1.00 52.88 303 ARG A C 1
ATOM 2398 O O . ARG A 1 303 ? -2.456 8.930 -25.650 1.00 52.88 303 ARG A O 1
ATOM 2405 N N . PRO A 1 304 ? -4.422 7.998 -26.263 1.00 49.78 304 PRO A N 1
ATOM 2406 C CA . PRO A 1 304 ? -3.841 7.119 -27.276 1.00 49.78 304 PRO A CA 1
ATOM 2407 C C . PRO A 1 304 ? -3.197 7.898 -28.433 1.00 49.78 304 PRO A C 1
ATOM 2409 O O . PRO A 1 304 ? -2.313 7.374 -29.088 1.00 49.78 304 PRO A O 1
ATOM 2412 N N . ASP A 1 305 ? -3.586 9.158 -28.639 1.00 41.75 305 ASP A N 1
ATOM 2413 C CA . ASP A 1 305 ? -3.048 10.104 -29.624 1.00 41.75 305 ASP A CA 1
ATOM 2414 C C . ASP A 1 305 ? -1.649 10.649 -29.280 1.00 41.75 305 ASP A C 1
ATOM 2416 O O . ASP A 1 305 ? -0.945 11.141 -30.158 1.00 41.75 305 ASP A O 1
ATOM 2420 N N . ARG A 1 306 ? -1.242 10.590 -28.003 1.00 40.06 306 ARG A N 1
ATOM 2421 C CA . ARG A 1 306 ? 0.070 11.074 -27.524 1.00 40.06 306 ARG A CA 1
ATOM 2422 C C . ARG A 1 306 ? 1.066 9.967 -27.226 1.00 40.06 306 ARG A C 1
ATOM 2424 O O . ARG A 1 306 ? 2.249 10.242 -27.033 1.00 40.06 306 ARG A O 1
ATOM 2431 N N . ILE A 1 307 ? 0.585 8.735 -27.145 1.00 42.56 307 ILE A N 1
ATOM 2432 C CA . ILE A 1 307 ? 1.451 7.571 -27.217 1.00 42.56 307 ILE A CA 1
ATOM 2433 C C . ILE A 1 307 ? 1.569 7.274 -28.699 1.00 42.56 307 ILE A C 1
ATOM 2435 O O . ILE A 1 307 ? 0.592 6.877 -29.323 1.00 42.56 307 ILE A O 1
ATOM 2439 N N . HIS A 1 308 ? 2.753 7.454 -29.275 1.00 37.38 308 HIS A N 1
ATOM 2440 C CA . HIS A 1 308 ? 3.007 6.885 -30.589 1.00 37.38 308 HIS A CA 1
ATOM 2441 C C . HIS A 1 308 ? 3.047 5.363 -30.413 1.00 37.38 308 HIS A C 1
ATOM 2443 O O . HIS A 1 308 ? 4.101 4.763 -30.194 1.00 37.38 308 HIS A O 1
ATOM 2449 N N . ILE A 1 309 ? 1.879 4.715 -30.509 1.00 39.84 309 ILE A N 1
ATOM 2450 C CA . ILE A 1 309 ? 1.731 3.251 -30.587 1.00 39.84 309 ILE A CA 1
ATOM 2451 C C . ILE A 1 309 ? 2.218 2.762 -31.970 1.00 39.84 309 ILE A C 1
ATOM 2453 O O . ILE A 1 309 ? 1.817 1.726 -32.475 1.00 39.84 309 ILE A O 1
ATOM 2457 N N . ASP A 1 310 ? 3.152 3.472 -32.595 1.00 32.22 310 ASP A N 1
ATOM 2458 C CA . ASP A 1 310 ? 3.834 3.038 -33.808 1.00 32.22 310 ASP A CA 1
ATOM 2459 C C . ASP A 1 310 ? 4.980 2.062 -33.460 1.00 32.22 310 ASP A C 1
ATOM 2461 O O . ASP A 1 310 ? 5.566 1.436 -34.343 1.00 32.22 310 ASP A O 1
ATOM 2465 N N . GLN A 1 311 ? 5.333 1.921 -32.166 1.00 32.56 311 GLN A N 1
ATOM 2466 C CA . GLN A 1 311 ? 6.475 1.116 -31.704 1.00 32.56 311 GLN A CA 1
ATOM 2467 C C . GLN A 1 311 ? 6.258 0.364 -30.376 1.00 32.56 311 GLN A C 1
ATOM 2469 O O . GLN A 1 311 ? 7.232 0.112 -29.656 1.00 32.56 311 GLN A O 1
ATOM 2474 N N . LEU A 1 312 ? 5.031 -0.071 -30.057 1.00 34.53 312 LEU A N 1
ATOM 2475 C CA . LEU A 1 312 ? 4.871 -1.193 -29.123 1.00 34.53 312 LEU A CA 1
ATOM 2476 C C . LEU A 1 312 ? 5.337 -2.468 -29.843 1.00 34.53 312 LEU A C 1
ATOM 2478 O O . LEU A 1 312 ? 4.551 -3.190 -30.450 1.00 34.53 312 LEU A O 1
ATOM 2482 N N . LYS A 1 313 ? 6.646 -2.734 -29.837 1.00 32.56 313 LYS A N 1
ATOM 2483 C CA . LYS A 1 313 ? 7.203 -3.946 -30.448 1.00 32.56 313 LYS A CA 1
ATOM 2484 C C . LYS A 1 313 ? 7.064 -5.118 -29.481 1.00 32.56 313 LYS A C 1
ATOM 2486 O O . LYS A 1 313 ? 8.041 -5.568 -28.894 1.00 32.56 313 LYS A O 1
ATOM 2491 N N . LEU A 1 314 ? 5.831 -5.582 -29.321 1.00 37.28 314 LEU A N 1
ATOM 2492 C CA . LEU A 1 314 ? 5.491 -6.846 -28.686 1.00 37.28 314 LEU A CA 1
ATOM 2493 C C . LEU A 1 314 ? 5.530 -7.910 -29.774 1.00 37.28 314 LEU A C 1
ATOM 2495 O O . LEU A 1 314 ? 4.685 -7.892 -30.663 1.00 37.28 314 LEU A O 1
ATOM 2499 N N . VAL A 1 315 ? 6.530 -8.783 -29.804 1.00 31.50 315 VAL A N 1
ATOM 2500 C CA . VAL A 1 315 ? 6.565 -9.772 -30.891 1.00 31.50 315 VAL A CA 1
ATOM 2501 C C . VAL A 1 315 ? 5.863 -11.054 -30.451 1.00 31.50 315 VAL A C 1
ATOM 2503 O O . VAL A 1 315 ? 5.697 -11.312 -29.267 1.00 31.50 315 VAL A O 1
ATOM 2506 N N . LEU A 1 316 ? 5.400 -11.855 -31.401 1.00 30.67 316 LEU A N 1
ATOM 2507 C CA . LEU A 1 316 ? 4.767 -13.155 -31.205 1.00 30.67 316 LEU A CA 1
ATOM 2508 C C . LEU A 1 316 ? 5.452 -14.174 -32.137 1.00 30.67 316 LEU A C 1
ATOM 2510 O O . LEU A 1 316 ? 5.720 -13.848 -33.291 1.00 30.67 316 LEU A O 1
ATOM 2514 N N . GLN A 1 317 ? 5.780 -15.385 -31.666 1.00 32.34 317 GLN A N 1
ATOM 2515 C CA . GLN A 1 317 ? 6.269 -16.476 -32.525 1.00 32.34 317 GLN A CA 1
ATOM 2516 C C . GLN A 1 317 ? 5.149 -17.497 -32.705 1.00 32.34 317 GLN A C 1
ATOM 2518 O O . GLN A 1 317 ? 4.644 -18.051 -31.731 1.00 32.34 317 GLN A O 1
ATOM 2523 N N . ARG A 1 318 ? 4.854 -17.828 -33.961 1.00 26.22 318 ARG A N 1
ATOM 2524 C CA . ARG A 1 318 ? 4.387 -19.159 -34.355 1.00 26.22 318 ARG A CA 1
ATOM 2525 C C . ARG A 1 318 ? 5.409 -19.739 -35.333 1.00 26.22 318 ARG A C 1
ATOM 2527 O O . ARG A 1 318 ? 5.751 -19.097 -36.320 1.00 26.22 318 ARG A O 1
ATOM 2534 N N . LYS A 1 319 ? 5.873 -20.962 -35.074 1.00 35.62 319 LYS A N 1
ATOM 2535 C CA . LYS A 1 319 ? 6.290 -21.893 -36.139 1.00 35.62 319 LYS A CA 1
ATOM 2536 C C . LYS A 1 319 ? 4.988 -22.299 -36.868 1.00 35.62 319 LYS A C 1
ATOM 2538 O O . LYS A 1 319 ? 3.990 -22.497 -36.185 1.00 35.62 319 LYS A O 1
ATOM 2543 N N . THR A 1 320 ? 4.837 -22.386 -38.186 1.00 30.95 320 THR A N 1
ATOM 2544 C CA . THR A 1 320 ? 5.773 -22.618 -39.290 1.00 30.95 320 THR A CA 1
ATOM 2545 C C . THR A 1 320 ? 5.041 -22.202 -40.575 1.00 30.95 320 THR A C 1
ATOM 2547 O O . THR A 1 320 ? 4.003 -22.792 -40.841 1.00 30.95 320 THR A O 1
ATOM 2550 N N . ILE A 1 321 ? 5.543 -21.250 -41.369 1.00 31.80 321 ILE A N 1
ATOM 2551 C CA . ILE A 1 321 ? 5.489 -21.311 -42.844 1.00 31.80 321 ILE A CA 1
ATOM 2552 C C . ILE A 1 321 ? 6.791 -20.680 -43.339 1.00 31.80 321 ILE A C 1
ATOM 2554 O O . ILE A 1 321 ? 7.100 -19.521 -43.064 1.00 31.80 321 ILE A O 1
ATOM 2558 N N . GLU A 1 322 ? 7.585 -21.508 -44.002 1.00 32.66 322 GLU A N 1
ATOM 2559 C CA . GLU A 1 322 ? 8.784 -21.149 -44.741 1.00 32.66 322 GLU A CA 1
ATOM 2560 C C . GLU A 1 322 ? 8.432 -20.183 -45.880 1.00 32.66 322 GLU A C 1
ATOM 2562 O O . GLU A 1 322 ? 7.517 -20.468 -46.644 1.00 32.66 322 GLU A O 1
ATOM 2567 N N . ALA A 1 323 ? 9.169 -19.069 -45.978 1.00 28.36 323 ALA A N 1
ATOM 2568 C CA . ALA A 1 323 ? 9.494 -18.292 -47.190 1.00 28.36 323 ALA A CA 1
ATOM 2569 C C . ALA A 1 323 ? 9.569 -16.783 -46.893 1.00 28.36 323 ALA A C 1
ATOM 2571 O O . ALA A 1 323 ? 8.714 -16.014 -47.308 1.00 28.36 323 ALA A O 1
ATOM 2572 N N . ALA A 1 324 ? 10.627 -16.344 -46.207 1.00 28.91 324 ALA A N 1
ATOM 2573 C CA . ALA A 1 324 ? 11.211 -15.015 -46.414 1.00 28.91 324 ALA A CA 1
ATOM 2574 C C . ALA A 1 324 ? 12.576 -14.945 -45.718 1.00 28.91 324 ALA A C 1
ATOM 2576 O O . ALA A 1 324 ? 12.685 -15.066 -44.499 1.00 28.91 324 ALA A O 1
ATOM 2577 N N . ARG A 1 325 ? 13.637 -14.772 -46.510 1.00 32.44 325 ARG A N 1
ATOM 2578 C CA . ARG A 1 325 ? 14.971 -14.398 -46.023 1.00 32.44 325 ARG A CA 1
ATOM 2579 C C . ARG A 1 325 ? 15.001 -12.904 -45.622 1.00 32.44 325 ARG A C 1
ATOM 2581 O O . ARG A 1 325 ? 14.077 -12.171 -45.955 1.00 32.44 325 ARG A O 1
ATOM 2588 N N . PRO A 1 326 ? 16.019 -12.473 -44.854 1.00 44.47 326 PRO A N 1
ATOM 2589 C CA . PRO A 1 326 ? 15.837 -11.693 -43.635 1.00 44.47 326 PRO A CA 1
ATOM 2590 C C . PRO A 1 326 ? 16.108 -10.193 -43.805 1.00 44.47 326 PRO A C 1
ATOM 2592 O O . PRO A 1 326 ? 17.076 -9.805 -44.449 1.00 44.47 326 PRO A O 1
ATOM 2595 N N . SER A 1 327 ? 15.355 -9.357 -43.087 1.00 32.84 327 SER A N 1
ATOM 2596 C CA . SER A 1 327 ? 15.847 -8.063 -42.598 1.00 32.84 327 SER A CA 1
ATOM 2597 C C . SER A 1 327 ? 14.998 -7.576 -41.418 1.00 32.84 327 SER A C 1
ATOM 2599 O O . SER A 1 327 ? 13.837 -7.224 -41.599 1.00 32.84 327 SER A O 1
ATOM 2601 N N . GLY A 1 328 ? 15.585 -7.531 -40.217 1.00 31.33 328 GLY A N 1
ATOM 2602 C CA . GLY A 1 328 ? 15.073 -6.724 -39.099 1.00 31.33 328 GLY A CA 1
ATOM 2603 C C . GLY A 1 328 ? 14.234 -7.447 -38.037 1.00 31.33 328 GLY A C 1
ATOM 2604 O O . GLY A 1 328 ? 13.027 -7.255 -37.966 1.00 31.33 328 GLY A O 1
ATOM 2605 N N . THR A 1 329 ? 14.911 -8.236 -37.193 1.00 33.50 329 THR A N 1
ATOM 2606 C CA . THR A 1 329 ? 14.615 -8.538 -35.768 1.00 33.50 329 THR A CA 1
ATOM 2607 C C . THR A 1 329 ? 13.172 -8.382 -35.275 1.00 33.50 329 THR A C 1
ATOM 2609 O O . THR A 1 329 ? 12.692 -7.275 -35.076 1.00 33.50 329 THR A O 1
ATOM 2612 N N . LEU A 1 330 ? 12.517 -9.482 -34.917 1.00 33.09 330 LEU A N 1
ATOM 2613 C CA . LEU A 1 330 ? 11.199 -9.526 -34.278 1.00 33.09 330 LEU A CA 1
ATOM 2614 C C . LEU A 1 330 ? 11.343 -10.397 -32.988 1.00 33.09 330 LEU A C 1
ATOM 2616 O O . LEU A 1 330 ? 11.601 -11.589 -33.116 1.00 33.09 330 LEU A O 1
ATOM 2620 N N . ASN A 1 331 ? 11.198 -9.826 -31.767 1.00 37.19 331 ASN A N 1
ATOM 2621 C CA . ASN A 1 331 ? 11.457 -10.449 -30.437 1.00 37.19 331 ASN A CA 1
ATOM 2622 C C . ASN A 1 331 ? 10.269 -10.514 -29.439 1.00 37.19 331 ASN A C 1
ATOM 2624 O O . ASN A 1 331 ? 9.670 -9.490 -29.113 1.00 37.19 331 ASN A O 1
ATOM 2628 N N . VAL A 1 332 ? 9.878 -11.725 -29.019 1.00 43.03 332 VAL A N 1
ATOM 2629 C CA . VAL A 1 332 ? 8.492 -12.092 -28.641 1.00 43.03 332 VAL A CA 1
ATOM 2630 C C . VAL A 1 332 ? 8.127 -11.927 -27.159 1.00 43.03 332 VAL A C 1
ATOM 2632 O O . VAL A 1 332 ? 8.987 -12.110 -26.325 1.00 43.03 332 VAL A O 1
ATOM 2635 N N . ILE A 1 333 ? 6.872 -11.638 -26.798 1.00 44.09 333 ILE A N 1
ATOM 2636 C CA . ILE A 1 333 ? 6.329 -11.817 -25.438 1.00 44.09 333 ILE A CA 1
ATOM 2637 C C . ILE A 1 333 ? 5.119 -12.747 -25.539 1.00 44.09 333 ILE A C 1
ATOM 2639 O O . ILE A 1 333 ? 4.139 -12.421 -26.205 1.00 44.09 333 ILE A O 1
ATOM 2643 N N . GLN A 1 334 ? 5.176 -13.917 -24.903 1.00 40.22 334 GLN A N 1
ATOM 2644 C CA . GLN A 1 334 ? 4.071 -14.882 -24.918 1.00 40.22 334 GLN A CA 1
ATOM 2645 C C . GLN A 1 334 ? 3.077 -14.547 -23.790 1.00 40.22 334 GLN A C 1
ATOM 2647 O O . GLN A 1 334 ? 3.488 -14.263 -22.671 1.00 40.22 334 GLN A O 1
ATOM 2652 N N . CYS A 1 335 ? 1.770 -14.560 -24.058 1.00 44.84 335 CYS A N 1
ATOM 2653 C CA . CYS A 1 335 ? 0.741 -14.452 -23.014 1.00 44.84 335 CYS A CA 1
ATOM 2654 C C . CYS A 1 335 ? 0.051 -15.814 -22.847 1.00 44.84 335 CYS A C 1
ATOM 2656 O O . CYS A 1 335 ? -0.363 -16.405 -23.844 1.00 44.84 335 CYS A O 1
ATOM 2658 N N . LYS A 1 336 ? -0.055 -16.331 -21.615 1.00 43.81 336 LYS A N 1
ATOM 2659 C CA . LYS A 1 336 ? -0.671 -17.639 -21.304 1.00 43.81 336 LYS A CA 1
ATOM 2660 C C . LYS A 1 336 ? -2.200 -17.597 -21.394 1.00 43.81 336 LYS A C 1
ATOM 2662 O O . LYS A 1 336 ? -2.811 -18.616 -21.699 1.00 43.81 336 LYS A O 1
ATOM 2667 N N . ALA A 1 337 ? -2.799 -16.425 -21.182 1.00 35.97 337 ALA A N 1
ATOM 2668 C CA . ALA A 1 337 ? -4.210 -16.149 -21.408 1.00 35.97 337 ALA A CA 1
ATOM 2669 C C . ALA A 1 337 ? -4.323 -14.911 -22.309 1.00 35.97 337 ALA A C 1
ATOM 2671 O O . ALA A 1 337 ? -3.840 -13.835 -21.964 1.00 35.97 337 ALA A O 1
ATOM 2672 N N . VAL A 1 338 ? -4.924 -15.067 -23.489 1.00 38.16 338 VAL A N 1
ATOM 2673 C CA . VAL A 1 338 ? -5.306 -13.943 -24.354 1.00 38.16 338 VAL A CA 1
ATOM 2674 C C . VAL A 1 338 ? -6.819 -13.832 -24.288 1.00 38.16 338 VAL A C 1
ATOM 2676 O O . VAL A 1 338 ? -7.511 -14.176 -25.236 1.00 38.16 338 VAL A O 1
ATOM 2679 N N . ASP A 1 339 ? -7.328 -13.378 -23.149 1.00 31.45 339 ASP A N 1
ATOM 2680 C CA . ASP A 1 339 ? -8.686 -12.855 -23.083 1.00 31.45 339 ASP A CA 1
ATOM 2681 C C . ASP A 1 339 ? -8.576 -11.334 -22.999 1.00 31.45 339 ASP A C 1
ATOM 2683 O O . ASP A 1 339 ? -8.282 -10.766 -21.952 1.00 31.45 339 ASP A O 1
ATOM 2687 N N . ARG A 1 340 ? -8.800 -10.703 -24.158 1.00 32.91 340 ARG A N 1
ATOM 2688 C CA . ARG A 1 340 ? -8.997 -9.261 -24.373 1.00 32.91 340 ARG A CA 1
ATOM 2689 C C . ARG A 1 340 ? -7.751 -8.374 -24.262 1.00 32.91 340 ARG A C 1
ATOM 2691 O O . ARG A 1 340 ? -7.452 -7.759 -23.244 1.00 32.91 340 ARG A O 1
ATOM 2698 N N . PHE A 1 341 ? -7.111 -8.163 -25.411 1.00 35.00 341 PHE A N 1
ATOM 2699 C CA . PHE A 1 341 ? -6.732 -6.794 -25.751 1.00 35.00 341 PHE A CA 1
ATOM 2700 C C . PHE A 1 341 ? -8.051 -6.023 -25.915 1.00 35.00 341 PHE A C 1
ATOM 2702 O O . PHE A 1 341 ? -8.702 -6.181 -26.944 1.00 35.00 341 PHE A O 1
ATOM 2709 N N . ASP A 1 342 ? -8.484 -5.253 -24.912 1.00 34.56 342 ASP A N 1
ATOM 2710 C CA . ASP A 1 342 ? -9.616 -4.324 -25.060 1.00 34.56 342 ASP A CA 1
ATOM 2711 C C . ASP A 1 342 ? -9.182 -3.153 -25.958 1.00 34.56 342 ASP A C 1
ATOM 2713 O O . ASP A 1 342 ? -8.947 -2.026 -25.528 1.00 34.56 342 ASP A O 1
ATOM 2717 N N . ALA A 1 343 ? -9.028 -3.454 -27.243 1.00 32.62 343 ALA A N 1
ATOM 2718 C CA . ALA A 1 343 ? -9.054 -2.494 -28.322 1.00 32.62 343 ALA A CA 1
ATOM 2719 C C . ALA A 1 343 ? -10.483 -2.487 -28.868 1.00 32.62 343 ALA A C 1
ATOM 2721 O O . ALA A 1 343 ? -10.730 -3.099 -29.893 1.00 32.62 343 ALA A O 1
ATOM 2722 N N . GLU A 1 344 ? -11.413 -1.877 -28.126 1.00 31.78 344 GLU A N 1
ATOM 2723 C CA . GLU A 1 344 ? -12.669 -1.284 -28.617 1.00 31.78 344 GLU A CA 1
ATOM 2724 C C . GLU A 1 344 ? -13.559 -0.881 -27.431 1.00 31.78 344 GLU A C 1
ATOM 2726 O O . GLU A 1 344 ? -14.207 -1.712 -26.810 1.00 31.78 344 GLU A O 1
ATOM 2731 N N . HIS A 1 345 ? -13.617 0.419 -27.130 1.00 29.70 345 HIS A N 1
ATOM 2732 C CA . HIS A 1 345 ? -14.878 1.077 -26.768 1.00 29.70 345 HIS A CA 1
ATOM 2733 C C . HIS A 1 345 ? -14.757 2.593 -26.972 1.00 29.70 345 HIS A C 1
ATOM 2735 O O . HIS A 1 345 ? -14.812 3.400 -26.050 1.00 29.70 345 HIS A O 1
ATOM 2741 N N . ASN A 1 346 ? -14.633 2.988 -28.241 1.00 29.12 346 ASN A N 1
ATOM 2742 C CA . ASN A 1 346 ? -15.230 4.242 -28.686 1.00 29.12 346 ASN A CA 1
ATOM 2743 C C . ASN A 1 346 ? -16.684 3.942 -29.047 1.00 29.12 346 ASN A C 1
ATOM 2745 O O . ASN A 1 346 ? -16.980 3.517 -30.159 1.00 29.12 346 ASN A O 1
ATOM 2749 N N . SER A 1 347 ? -17.559 4.104 -28.060 1.00 31.09 347 SER A N 1
ATOM 2750 C CA . SER A 1 347 ? -18.986 4.440 -28.147 1.00 31.09 347 SER A CA 1
ATOM 2751 C C . SER A 1 347 ? -19.699 3.798 -26.963 1.00 31.09 347 SER A C 1
ATOM 2753 O O . SER A 1 347 ? -19.891 2.588 -26.927 1.00 31.09 347 SER A O 1
ATOM 2755 N N . LEU A 1 348 ? -20.026 4.620 -25.964 1.00 25.53 348 LEU A N 1
ATOM 2756 C CA . LEU A 1 348 ? -21.361 4.757 -25.371 1.00 25.53 348 LEU A CA 1
ATOM 2757 C C . LEU A 1 348 ? -21.246 5.545 -24.056 1.00 25.53 348 LEU A C 1
ATOM 2759 O O . LEU A 1 348 ? -20.701 5.061 -23.075 1.00 25.53 348 LEU A O 1
ATOM 2763 N N . SER A 1 349 ? -21.783 6.769 -24.110 1.00 26.05 349 SER A N 1
ATOM 2764 C CA . SER A 1 349 ? -22.414 7.543 -23.027 1.00 26.05 349 SER A CA 1
ATOM 2765 C C . SER A 1 349 ? -21.706 7.679 -21.673 1.00 26.05 349 SER A C 1
ATOM 2767 O O . SER A 1 349 ? -21.542 6.714 -20.936 1.00 26.05 349 SER A O 1
ATOM 2769 N N . ASN A 1 350 ? -21.467 8.943 -21.295 1.00 27.88 350 ASN A N 1
ATOM 2770 C CA . ASN A 1 350 ? -21.418 9.410 -19.907 1.00 27.88 350 ASN A CA 1
ATOM 2771 C C . ASN A 1 350 ? -22.293 8.559 -18.974 1.00 27.88 350 ASN A C 1
ATOM 2773 O O . ASN A 1 350 ? -23.490 8.409 -19.237 1.00 27.88 350 ASN A O 1
ATOM 2777 N N . PRO A 1 351 ? -21.764 8.233 -17.794 1.00 24.66 351 PRO A N 1
ATOM 2778 C CA . PRO A 1 351 ? -22.540 8.381 -16.589 1.00 24.66 351 PRO A CA 1
ATOM 2779 C C . PRO A 1 351 ? -21.851 9.427 -15.714 1.00 24.66 351 PRO A C 1
ATOM 2781 O O . PRO A 1 351 ? -20.731 9.255 -15.244 1.00 24.66 351 PRO A O 1
ATOM 2784 N N . THR A 1 352 ? -22.551 10.539 -15.512 1.00 27.44 352 THR A N 1
ATOM 2785 C CA . THR A 1 352 ? -22.579 11.203 -14.207 1.00 27.44 352 THR A CA 1
ATOM 2786 C C . THR A 1 352 ? -22.754 10.139 -13.134 1.00 27.44 352 THR A C 1
ATOM 2788 O O . THR A 1 352 ? -23.754 9.441 -13.249 1.00 27.44 352 THR A O 1
ATOM 2791 N N . TRP A 1 353 ? -21.827 10.026 -12.183 1.00 30.03 353 TRP A N 1
ATOM 2792 C CA . TRP A 1 353 ? -22.019 9.858 -10.734 1.00 30.03 353 TRP A CA 1
ATOM 2793 C C . TRP A 1 353 ? -20.693 10.227 -10.071 1.00 30.03 353 TRP A C 1
ATOM 2795 O O . TRP A 1 353 ? -19.672 9.598 -10.431 1.00 30.03 353 TRP A O 1
#

Foldseek 3Di:
DDLVPADADQVDQEDAAEAAELLPQAPVVLSNCCRHYQRHQAYAYAHHPPDDDRPHVDLCQALLNSVLSRQRHAYYHYAYPDDPDLADCNCSNHVQVSQLVQLQPPVRDNYQYYADHDLYFHADPVRDGDDRDDLNSQLNHQEYHYADDCVHVVLVLLQFADPPNPPCRAANANHAYYAYHYRPPDPDAREGAQLSVCLRHQNHAYDHYARHEYEDANAVVRHDPVRQDQAGQHAEDAYHLHEYPPPPPPDPDDDPQAERECQNVCVRHQNHAYYHAENHQHQHYHHFDQPHEHQYDHHYHPCPVSRPPVDPLAADDDDDDDDDDDDDDRGHYHYPDPDDPPPDDPDDDDDDD

Sequence (353 aa):
MDLDAIQPAPLVTTLTIAYLNASVFSDVWFNYLLRKYISISSLSIELDDSIQGIVSRNPDVTIHSLISSLKRLDTLHLNIPMTYNPRSEIFQVVDVEALRDWLNDNARSPLTSFSWLCPVSPLDRDNRPIMFASAGLVQHLTSFRYDVSDSDDAWLTDCLSHLPAPPNATTFPLLTTLHLEPLFQNKSLFNVDLPVVLLCMPNLLHLTLRKCQLQGSQDPAGLPAKRRPRCHPLQSLHLYWAPFAGVFGDKKKGECIQTLDLTGFVNFCPHLDELLLHNCCAGRILINAPQHSFTRLSIYSLRPDRIHIDQLKLVLQRKTIEAARPSGTLNVIQCKAVDRFDAEHNSLSNPTW

Organism: NCBI:txid101127

Radius of gyration: 23.71 Å; chains: 1; bounding box: 57×46×76 Å

Secondary structure (DSSP, 8-state):
--STT----TT--EEEEEEE-TTT--HHHHHHHHHH-TT--EEEEEE----S----S-TT--HHHHHHH-TT--EEEEE--S---TT-THHHHHTHHHHHHHHH-TTT---SEEEEE-SSPPB-TTSPBPP---HHHHTT-SEEEEEE-TTT-HHHHHHHS-SSPPTT----TT--EEEEEE-TT-SSPPEE-HHHHHHH-TT--EEEEESPEE-S---GGGS-TTT--S-----EEEEES-PBTTSSS---SS----EEE-HHHHHH-TT--EEEEES---SEEE---TT-EESEEEEE-S-TTTS-TT----B------------S---B-EES-----------------

InterPro domains:
  IPR032675 Leucine-rich repeat domain superfamily [G3DSA:3.80.10.10] (4-325)